Protein AF-A0A931X0U0-F1 (afdb_monomer_lite)

pLDDT: mean 92.87, std 7.11, range [59.5, 98.69]

Structure (mmCIF, N/CA/C/O backbone):
data_AF-A0A931X0U0-F1
#
_entry.id   AF-A0A931X0U0-F1
#
loop_
_atom_site.group_PDB
_atom_site.id
_atom_site.type_symbol
_atom_site.label_atom_id
_atom_site.label_alt_id
_atom_site.label_comp_id
_atom_site.label_asym_id
_atom_site.label_entity_id
_atom_site.label_seq_id
_atom_site.pdbx_PDB_ins_code
_atom_site.Cartn_x
_atom_site.Cartn_y
_atom_site.Cartn_z
_atom_site.occupancy
_atom_site.B_iso_or_equiv
_atom_site.auth_seq_id
_atom_site.auth_comp_id
_atom_site.auth_asym_id
_atom_site.auth_atom_id
_atom_site.pdbx_PDB_model_num
ATOM 1 N N . ALA A 1 1 ? 27.321 -6.459 -6.795 1.00 75.56 1 ALA A N 1
ATOM 2 C CA . ALA A 1 1 ? 26.186 -7.065 -7.524 1.00 75.56 1 ALA A CA 1
ATOM 3 C C . ALA A 1 1 ? 25.854 -6.198 -8.733 1.00 75.56 1 ALA A C 1
ATOM 5 O O . ALA A 1 1 ? 25.893 -4.979 -8.597 1.00 75.56 1 ALA A O 1
ATOM 6 N N . LYS A 1 2 ? 25.580 -6.798 -9.901 1.00 86.19 2 LYS A N 1
ATOM 7 C CA . LYS A 1 2 ? 25.115 -6.065 -11.092 1.00 86.19 2 LYS A CA 1
ATOM 8 C C . LYS A 1 2 ? 23.761 -5.416 -10.780 1.00 86.19 2 LYS A C 1
ATOM 10 O O . LYS A 1 2 ? 22.893 -6.095 -10.229 1.00 86.19 2 LYS A O 1
ATOM 15 N N . ALA A 1 3 ? 23.610 -4.132 -11.103 1.00 92.38 3 ALA A N 1
ATOM 16 C CA . ALA A 1 3 ? 22.345 -3.422 -10.943 1.00 92.38 3 ALA A CA 1
ATOM 17 C C . ALA A 1 3 ? 21.255 -4.094 -11.793 1.00 92.38 3 ALA A C 1
ATOM 19 O O . ALA A 1 3 ? 21.492 -4.432 -12.955 1.00 92.38 3 ALA A O 1
ATOM 20 N N . ARG A 1 4 ? 20.090 -4.317 -11.188 1.00 96.62 4 ARG A N 1
ATOM 21 C CA . ARG A 1 4 ? 18.871 -4.798 -11.844 1.00 96.62 4 ARG A CA 1
ATOM 22 C C . ARG A 1 4 ? 17.999 -3.601 -12.165 1.00 96.62 4 ARG A C 1
ATOM 24 O O . ARG A 1 4 ? 18.110 -2.562 -11.513 1.00 96.62 4 ARG A O 1
ATOM 31 N N . THR A 1 5 ? 17.154 -3.745 -13.172 1.00 98.06 5 THR A N 1
ATOM 32 C CA . THR A 1 5 ? 16.291 -2.661 -13.642 1.00 98.06 5 THR A CA 1
ATOM 33 C C . THR A 1 5 ? 14.845 -3.111 -13.637 1.00 98.06 5 THR A C 1
ATOM 35 O O . THR A 1 5 ? 14.549 -4.303 -13.717 1.00 98.06 5 THR A O 1
ATOM 38 N N . GLY A 1 6 ? 13.947 -2.150 -13.518 1.00 98.38 6 GLY A N 1
ATOM 39 C CA . GLY A 1 6 ? 12.526 -2.378 -13.669 1.00 98.38 6 GLY A CA 1
ATOM 40 C C . GLY A 1 6 ? 11.834 -1.128 -14.179 1.00 98.38 6 GLY A C 1
ATOM 41 O O . GLY A 1 6 ? 12.440 -0.053 -14.285 1.00 98.38 6 GLY A O 1
ATOM 42 N N . ARG A 1 7 ? 10.559 -1.285 -14.521 1.00 98.62 7 ARG A N 1
ATOM 43 C CA . ARG A 1 7 ? 9.727 -0.194 -15.016 1.00 98.62 7 ARG A CA 1
ATOM 44 C C . ARG A 1 7 ? 8.300 -0.330 -14.514 1.00 98.62 7 ARG A C 1
ATOM 46 O O . ARG A 1 7 ? 7.719 -1.404 -14.587 1.00 98.62 7 ARG A O 1
ATOM 53 N N . VAL A 1 8 ? 7.737 0.770 -14.031 1.00 98.62 8 VAL A N 1
ATOM 54 C CA . VAL A 1 8 ? 6.314 0.907 -13.718 1.00 98.62 8 VAL A CA 1
ATOM 55 C C . VAL A 1 8 ? 5.603 1.498 -14.930 1.00 98.62 8 VAL A C 1
ATOM 57 O O . VAL A 1 8 ? 5.933 2.597 -15.376 1.00 98.62 8 VAL A O 1
ATOM 60 N N . PHE A 1 9 ? 4.606 0.788 -15.447 1.00 98.19 9 PHE A N 1
ATOM 61 C CA . PHE A 1 9 ? 3.802 1.219 -16.584 1.00 98.19 9 PHE A CA 1
ATOM 62 C C . PHE A 1 9 ? 2.507 1.871 -16.094 1.00 98.19 9 PHE A C 1
ATOM 64 O O . PHE A 1 9 ? 1.494 1.208 -15.880 1.00 98.19 9 PHE A O 1
ATOM 71 N N . HIS A 1 10 ? 2.549 3.191 -15.898 1.00 97.38 10 HIS A N 1
ATOM 72 C CA . HIS A 1 10 ? 1.368 4.016 -15.638 1.00 97.38 10 HIS A CA 1
ATOM 73 C C . HIS A 1 10 ? 1.605 5.443 -16.168 1.00 97.38 10 HIS A C 1
ATOM 75 O O . HIS A 1 10 ? 2.678 6.001 -15.935 1.00 97.38 10 HIS A O 1
ATOM 81 N N . PRO A 1 11 ? 0.637 6.084 -16.850 1.00 95.69 11 PRO A N 1
ATOM 82 C CA . PRO A 1 11 ? 0.847 7.405 -17.458 1.00 95.69 11 PRO A CA 1
ATOM 83 C C . PRO A 1 11 ? 1.120 8.518 -16.435 1.00 95.69 11 PRO A C 1
ATOM 85 O O . PRO A 1 11 ? 1.695 9.545 -16.776 1.00 95.69 11 PRO A O 1
ATOM 88 N N . ALA A 1 12 ? 0.722 8.311 -15.177 1.00 95.94 12 ALA A N 1
ATOM 89 C CA . ALA A 1 12 ? 0.805 9.315 -14.118 1.00 95.94 12 ALA A CA 1
ATOM 90 C C . ALA A 1 12 ? 1.874 9.048 -13.039 1.00 95.94 12 ALA A C 1
ATOM 92 O O . ALA A 1 12 ? 1.764 9.635 -11.975 1.00 95.94 12 ALA A O 1
ATOM 93 N N . VAL A 1 13 ? 2.875 8.173 -13.233 1.00 95.12 13 VAL A N 1
ATOM 94 C CA . VAL A 1 13 ? 3.845 7.818 -12.162 1.00 95.12 13 VAL A CA 1
ATOM 95 C C . VAL A 1 13 ? 4.404 9.054 -11.436 1.00 95.12 13 VAL A C 1
ATOM 97 O O . VAL A 1 13 ? 4.252 9.175 -10.222 1.00 95.12 13 VAL A O 1
ATOM 100 N N . GLY A 1 14 ? 5.013 10.002 -12.157 1.00 95.38 14 GLY A N 1
ATOM 101 C CA . GLY A 1 14 ? 5.487 11.263 -11.564 1.00 95.38 14 GLY A CA 1
ATOM 102 C C . GLY A 1 14 ? 6.624 11.112 -10.537 1.00 95.38 14 GLY A C 1
ATOM 103 O O . GLY A 1 14 ? 6.915 12.046 -9.797 1.00 95.38 14 GLY A O 1
ATOM 104 N N . GLY A 1 15 ? 7.275 9.947 -10.495 1.00 97.12 15 GLY A N 1
ATOM 105 C CA . GLY A 1 15 ? 8.334 9.590 -9.551 1.00 97.12 15 GLY A CA 1
ATOM 106 C C . GLY A 1 15 ? 7.796 9.045 -8.227 1.00 97.12 15 GLY A C 1
ATOM 107 O O . GLY A 1 15 ? 6.607 9.142 -7.933 1.00 97.12 15 GLY A O 1
ATOM 108 N N . GLY A 1 16 ? 8.662 8.433 -7.419 1.00 97.94 16 GLY A N 1
ATOM 109 C CA . GLY A 1 16 ? 8.234 7.777 -6.182 1.00 97.94 16 GLY A CA 1
ATOM 110 C C . GLY A 1 16 ? 9.218 6.739 -5.660 1.00 97.94 16 GLY A C 1
ATOM 111 O O . GLY A 1 16 ? 10.425 6.918 -5.776 1.00 97.94 16 GLY A O 1
ATOM 112 N N . ASN A 1 17 ? 8.712 5.639 -5.107 1.00 98.56 17 ASN A N 1
ATOM 113 C CA . ASN A 1 17 ? 9.521 4.504 -4.673 1.00 98.56 17 ASN A CA 1
ATOM 114 C C . ASN A 1 17 ? 8.855 3.167 -5.016 1.00 98.56 17 ASN A C 1
ATOM 116 O O . ASN A 1 17 ? 7.631 3.031 -4.941 1.00 98.56 17 ASN A O 1
ATOM 120 N N . VAL A 1 18 ? 9.692 2.179 -5.327 1.00 98.69 18 VAL A N 1
ATOM 121 C CA . VAL A 1 18 ? 9.339 0.756 -5.330 1.00 98.69 18 VAL A CA 1
ATOM 122 C C . VAL A 1 18 ? 10.043 0.121 -4.139 1.00 98.69 18 VAL A C 1
ATOM 124 O O . VAL A 1 18 ? 11.264 0.226 -4.021 1.00 98.69 18 VAL A O 1
ATOM 127 N N . THR A 1 19 ? 9.289 -0.503 -3.241 1.00 98.56 19 THR A N 1
ATOM 128 C CA . THR A 1 19 ? 9.834 -1.047 -1.989 1.00 98.56 19 THR A CA 1
ATOM 129 C C . THR A 1 19 ? 9.431 -2.502 -1.831 1.00 98.56 19 THR A C 1
ATOM 131 O O . THR A 1 19 ? 8.262 -2.835 -2.016 1.00 98.56 19 THR A O 1
ATOM 134 N N . TRP A 1 20 ? 10.395 -3.343 -1.461 1.00 98.38 20 TRP A N 1
ATOM 135 C CA . TRP A 1 20 ? 10.206 -4.768 -1.208 1.00 98.38 20 TRP A CA 1
ATOM 136 C C . TRP A 1 20 ? 10.186 -5.055 0.285 1.00 98.38 20 TRP A C 1
ATOM 138 O O . TRP A 1 20 ? 10.967 -4.490 1.062 1.00 98.38 20 TRP A O 1
ATOM 148 N N . TYR A 1 21 ? 9.320 -5.983 0.663 1.00 97.38 21 TYR A N 1
ATOM 149 C CA . TYR A 1 21 ? 9.128 -6.462 2.018 1.00 97.38 21 TYR A CA 1
ATOM 150 C C . TYR A 1 21 ? 9.095 -7.988 2.013 1.00 97.38 21 TYR A C 1
ATOM 152 O O . TYR A 1 21 ? 8.487 -8.603 1.132 1.00 97.38 21 TYR A O 1
ATOM 160 N N . SER A 1 22 ? 9.710 -8.611 3.014 1.00 95.00 22 SER A N 1
ATOM 161 C CA . SER A 1 22 ? 9.512 -10.040 3.251 1.00 95.00 22 SER A CA 1
ATOM 162 C C . SER A 1 22 ? 8.086 -10.322 3.730 1.00 95.00 22 SER A C 1
ATOM 164 O O . SER A 1 22 ? 7.335 -9.414 4.085 1.00 95.00 22 SER A O 1
ATOM 166 N N . ALA A 1 23 ? 7.699 -11.599 3.741 1.00 89.31 23 ALA A N 1
ATOM 167 C CA . ALA A 1 23 ? 6.362 -12.027 4.160 1.00 89.31 23 ALA A CA 1
ATOM 168 C C . ALA A 1 23 ? 6.000 -11.621 5.605 1.00 89.31 23 ALA A C 1
ATOM 170 O O . ALA A 1 23 ? 4.824 -11.486 5.924 1.00 89.31 23 ALA A O 1
ATOM 171 N N . ASP A 1 24 ? 7.002 -11.400 6.457 1.00 89.12 24 ASP A N 1
ATOM 172 C CA . ASP A 1 24 ? 6.872 -10.917 7.837 1.00 89.12 24 ASP A CA 1
ATOM 173 C C . ASP A 1 24 ? 6.871 -9.379 7.956 1.00 89.12 24 ASP A C 1
ATOM 175 O O . ASP A 1 24 ? 6.917 -8.851 9.063 1.00 89.12 24 ASP A O 1
ATOM 179 N N . GLY A 1 25 ? 6.856 -8.644 6.839 1.00 90.69 25 GLY A N 1
ATOM 180 C CA . GLY A 1 25 ? 6.769 -7.182 6.819 1.00 90.69 25 GLY A CA 1
ATOM 181 C C . GLY A 1 25 ? 8.081 -6.439 7.037 1.00 90.69 25 GLY A C 1
ATOM 182 O O . GLY A 1 25 ? 8.081 -5.206 7.106 1.00 90.69 25 GLY A O 1
ATOM 183 N N . ARG A 1 26 ? 9.220 -7.134 7.130 1.00 93.62 26 ARG A N 1
ATOM 184 C CA . ARG A 1 26 ? 10.527 -6.468 7.178 1.00 93.62 26 ARG A CA 1
ATOM 185 C C . ARG A 1 26 ? 10.863 -5.877 5.808 1.00 93.62 26 ARG A C 1
ATOM 187 O O . ARG A 1 26 ? 10.851 -6.572 4.796 1.00 93.62 26 ARG A O 1
ATOM 194 N N . ARG A 1 27 ? 11.229 -4.594 5.775 1.00 95.62 27 ARG A N 1
ATOM 195 C CA . ARG A 1 27 ? 11.698 -3.935 4.545 1.00 95.62 27 ARG A CA 1
ATOM 196 C C . ARG A 1 27 ? 13.043 -4.521 4.099 1.00 95.62 27 ARG A C 1
ATOM 198 O O . ARG A 1 27 ? 14.001 -4.497 4.871 1.00 95.62 27 ARG A O 1
ATOM 205 N N . LEU A 1 28 ? 13.121 -4.973 2.850 1.00 96.62 28 LEU A N 1
ATOM 206 C CA . LEU A 1 28 ? 14.312 -5.588 2.252 1.00 96.62 28 LEU A CA 1
ATOM 207 C C . LEU A 1 28 ? 15.131 -4.584 1.431 1.00 96.62 28 LEU A C 1
ATOM 209 O O . LEU A 1 28 ? 16.343 -4.457 1.613 1.00 96.62 28 LEU A O 1
ATOM 213 N N . GLU A 1 29 ? 14.464 -3.830 0.556 1.00 97.50 29 GLU A N 1
ATOM 214 C CA . GLU A 1 29 ? 15.080 -2.829 -0.317 1.00 97.50 29 GLU A CA 1
ATOM 215 C C . GLU A 1 29 ? 14.057 -1.751 -0.701 1.00 97.50 29 GLU A C 1
ATOM 217 O O . GLU A 1 29 ? 12.858 -2.013 -0.745 1.00 97.50 29 GLU A O 1
ATOM 222 N N . SER A 1 30 ? 14.530 -0.536 -0.979 1.00 98.06 30 SER A N 1
ATOM 223 C CA . SER A 1 30 ? 13.739 0.555 -1.555 1.00 98.06 30 SER A CA 1
ATOM 224 C C . SER A 1 30 ? 14.517 1.135 -2.728 1.00 98.06 30 SER A C 1
ATOM 226 O O . SER A 1 30 ? 15.681 1.504 -2.568 1.00 98.06 30 SER A O 1
ATOM 228 N N . ALA A 1 31 ? 13.877 1.228 -3.886 1.00 98.38 31 ALA A N 1
ATOM 229 C CA . ALA A 1 31 ? 14.427 1.813 -5.098 1.00 98.38 31 ALA A CA 1
ATOM 230 C C . ALA A 1 31 ? 13.694 3.111 -5.436 1.00 98.38 31 ALA A C 1
ATOM 232 O O . ALA A 1 31 ? 12.463 3.167 -5.413 1.00 98.38 31 ALA A O 1
ATOM 233 N N . GLN A 1 32 ? 14.460 4.144 -5.788 1.00 98.44 32 GLN A N 1
ATOM 234 C CA . GLN A 1 32 ? 13.902 5.393 -6.291 1.00 98.44 32 GLN A CA 1
ATOM 235 C C . GLN A 1 32 ? 13.233 5.135 -7.646 1.00 98.44 32 GLN A C 1
ATOM 237 O O . GLN A 1 32 ? 13.864 4.614 -8.567 1.00 98.44 32 GLN A O 1
ATOM 242 N N . LEU A 1 33 ? 11.968 5.531 -7.762 1.00 98.62 33 LEU A N 1
ATOM 243 C CA . LEU A 1 33 ? 11.206 5.502 -9.004 1.00 98.62 33 LEU A CA 1
ATOM 244 C C . LEU A 1 33 ? 11.340 6.860 -9.690 1.00 98.62 33 LEU A C 1
ATOM 246 O O . LEU A 1 33 ? 11.036 7.898 -9.089 1.00 98.62 33 LEU A O 1
ATOM 250 N N . ALA A 1 34 ? 11.821 6.856 -10.928 1.00 98.50 34 ALA A N 1
ATOM 251 C CA . ALA A 1 34 ? 11.918 8.045 -11.761 1.00 98.50 34 ALA A CA 1
ATOM 252 C C . ALA A 1 34 ? 10.546 8.442 -12.333 1.00 98.50 34 ALA A C 1
ATOM 254 O O . ALA A 1 34 ? 9.592 7.661 -12.332 1.00 98.50 34 ALA A O 1
ATOM 255 N N . ALA A 1 35 ? 10.443 9.675 -12.834 1.00 97.69 35 ALA A N 1
ATOM 256 C CA . ALA A 1 35 ? 9.200 10.202 -13.400 1.00 97.69 35 ALA A CA 1
ATOM 257 C C . ALA A 1 35 ? 8.719 9.434 -14.641 1.00 97.69 35 ALA A C 1
ATOM 259 O O . ALA A 1 35 ? 7.515 9.335 -14.860 1.00 97.69 35 ALA A O 1
ATOM 260 N N . ASP A 1 36 ? 9.644 8.851 -15.408 1.00 97.44 36 ASP A N 1
ATOM 261 C CA . ASP A 1 36 ? 9.342 8.023 -16.579 1.00 97.44 36 ASP A CA 1
ATOM 262 C C . ASP A 1 36 ? 8.941 6.578 -16.215 1.00 97.44 36 ASP A C 1
ATOM 264 O O . ASP A 1 36 ? 8.701 5.762 -17.103 1.00 97.44 36 ASP A O 1
ATOM 268 N N . GLY A 1 37 ? 8.900 6.248 -14.921 1.00 98.31 37 GLY A N 1
ATOM 269 C CA . GLY A 1 37 ? 8.584 4.917 -14.416 1.00 98.31 37 GLY A CA 1
ATOM 270 C C . GLY A 1 37 ? 9.780 3.973 -14.307 1.00 98.31 37 GLY A C 1
ATOM 271 O O . GLY A 1 37 ? 9.601 2.859 -13.822 1.00 98.31 37 GLY A O 1
ATOM 272 N N . SER A 1 38 ? 10.990 4.363 -14.716 1.00 98.69 38 SER A N 1
ATOM 273 C CA . SER A 1 38 ? 12.179 3.516 -14.559 1.00 98.69 38 SER A CA 1
ATOM 274 C C . SER A 1 38 ? 12.699 3.495 -13.116 1.00 98.69 38 SER A C 1
ATOM 276 O O . SER A 1 38 ? 12.564 4.464 -12.365 1.00 98.69 38 SER A O 1
ATOM 278 N N . PHE A 1 39 ? 13.303 2.377 -12.711 1.00 98.69 39 PHE A N 1
ATOM 279 C CA . PHE A 1 39 ? 14.001 2.249 -11.430 1.00 98.69 39 PHE A CA 1
ATOM 280 C C . PHE A 1 39 ? 15.127 1.211 -11.503 1.00 98.69 39 PHE A C 1
ATOM 282 O O . PHE A 1 39 ? 15.203 0.395 -12.425 1.00 98.69 39 PHE A O 1
ATOM 289 N N . SER A 1 40 ? 16.033 1.244 -10.524 1.00 98.25 40 SER A N 1
ATOM 290 C CA . SER A 1 40 ? 17.124 0.273 -10.383 1.00 98.25 40 SER A CA 1
ATOM 291 C C . SER A 1 40 ? 17.252 -0.215 -8.946 1.00 98.25 40 SER A C 1
ATOM 293 O O . SER A 1 40 ? 17.086 0.560 -8.006 1.00 98.25 40 SER A O 1
ATOM 295 N N . TYR A 1 41 ? 17.576 -1.493 -8.781 1.00 98.00 41 TYR A N 1
ATOM 296 C CA . TYR A 1 41 ? 17.678 -2.168 -7.486 1.00 98.00 41 TYR A CA 1
ATOM 297 C C . TYR A 1 41 ? 18.831 -3.181 -7.493 1.00 98.00 41 TYR A C 1
ATOM 299 O O . TYR A 1 41 ? 19.366 -3.535 -8.550 1.00 98.00 41 TYR A O 1
ATOM 307 N N . LYS A 1 42 ? 19.305 -3.587 -6.315 1.00 96.44 42 LYS A N 1
ATOM 308 C CA . LYS A 1 42 ? 20.540 -4.371 -6.159 1.00 96.44 42 LYS A CA 1
ATOM 309 C C . LYS A 1 42 ? 20.269 -5.808 -5.752 1.00 96.44 42 LYS A C 1
ATOM 311 O O . LYS A 1 42 ? 21.024 -6.689 -6.170 1.00 96.44 42 LYS A O 1
ATOM 316 N N . GLN A 1 43 ? 19.265 -6.040 -4.912 1.00 95.88 43 GLN A N 1
ATOM 317 C CA . GLN A 1 43 ? 18.999 -7.365 -4.368 1.00 95.88 43 GLN A CA 1
ATOM 318 C C . GLN A 1 43 ? 18.214 -8.210 -5.372 1.00 95.88 43 GLN A C 1
ATOM 320 O O . GLN A 1 43 ? 17.441 -7.705 -6.187 1.00 95.88 43 GLN A O 1
ATOM 325 N N . ARG A 1 44 ? 18.446 -9.523 -5.338 1.00 95.69 44 ARG A N 1
ATOM 326 C CA . ARG A 1 44 ? 17.530 -10.469 -5.969 1.00 95.69 44 ARG A CA 1
ATOM 327 C C . ARG A 1 44 ? 16.386 -10.697 -4.988 1.00 95.69 44 ARG A C 1
ATOM 329 O O . ARG A 1 44 ? 16.643 -11.124 -3.869 1.00 95.69 44 ARG A O 1
ATOM 336 N N . HIS A 1 45 ? 15.174 -10.422 -5.444 1.00 97.44 45 HIS A N 1
ATOM 337 C CA . HIS A 1 45 ? 13.946 -10.551 -4.665 1.00 97.44 45 HIS A CA 1
ATOM 338 C C . HIS A 1 45 ? 13.290 -11.905 -4.940 1.00 97.44 45 HIS A C 1
ATOM 340 O O . HIS A 1 45 ? 13.299 -12.389 -6.078 1.00 97.44 45 HIS A O 1
ATOM 346 N N . ALA A 1 46 ? 12.798 -12.557 -3.891 1.00 97.25 46 ALA A N 1
ATOM 347 C CA . ALA A 1 46 ? 12.157 -13.863 -3.978 1.00 97.25 46 ALA A CA 1
ATOM 348 C C . ALA A 1 46 ? 10.699 -13.737 -4.441 1.00 97.25 46 ALA A C 1
ATOM 350 O O . ALA A 1 46 ? 10.000 -12.776 -4.122 1.00 97.25 46 ALA A O 1
ATOM 351 N N . ALA A 1 47 ? 10.213 -14.744 -5.173 1.00 97.38 47 ALA A N 1
ATOM 352 C CA . ALA A 1 47 ? 8.806 -14.789 -5.554 1.00 97.38 47 ALA A CA 1
ATOM 353 C C . ALA A 1 47 ? 7.913 -14.811 -4.300 1.00 97.38 47 ALA A C 1
ATOM 355 O O . ALA A 1 47 ? 8.180 -15.550 -3.352 1.00 97.38 47 ALA A O 1
ATOM 356 N N . GLY A 1 48 ? 6.850 -14.009 -4.304 1.00 96.94 48 GLY A N 1
ATOM 357 C CA . GLY A 1 48 ? 5.913 -13.894 -3.185 1.00 96.94 48 GLY A CA 1
ATOM 358 C C . GLY A 1 48 ? 6.224 -12.779 -2.183 1.00 96.94 48 GLY A C 1
ATOM 359 O O . GLY A 1 48 ? 5.329 -12.440 -1.406 1.00 96.94 48 GLY A O 1
ATOM 360 N N . GLU A 1 49 ? 7.417 -12.173 -2.218 1.00 97.94 49 GLU A N 1
ATOM 361 C CA . GLU A 1 49 ? 7.712 -10.951 -1.454 1.00 97.94 49 GLU A CA 1
ATOM 362 C C . GLU A 1 49 ? 6.713 -9.843 -1.793 1.00 97.94 49 GLU A C 1
ATOM 364 O O . GLU A 1 49 ? 6.215 -9.756 -2.917 1.00 97.94 49 GLU A O 1
ATOM 369 N N . VAL A 1 50 ? 6.386 -9.002 -0.816 1.00 98.12 50 VAL A N 1
ATOM 370 C CA . VAL A 1 50 ? 5.431 -7.912 -1.018 1.00 98.12 50 VAL A CA 1
ATOM 371 C C . VAL A 1 50 ? 6.159 -6.731 -1.637 1.00 98.12 50 VAL A C 1
ATOM 373 O O . VAL A 1 50 ? 7.192 -6.289 -1.138 1.00 98.12 50 VAL A O 1
ATOM 376 N N . VAL A 1 51 ? 5.590 -6.189 -2.706 1.00 98.56 51 VAL A N 1
ATOM 377 C CA . VAL A 1 51 ? 6.079 -4.996 -3.388 1.00 98.56 51 VAL A CA 1
ATOM 378 C C . VAL A 1 51 ? 5.040 -3.897 -3.235 1.00 98.56 51 VAL A C 1
ATOM 380 O O . VAL A 1 51 ? 3.860 -4.102 -3.521 1.00 98.56 51 VAL A O 1
ATOM 383 N N . SER A 1 52 ? 5.481 -2.718 -2.808 1.00 98.56 52 SER A N 1
ATOM 384 C CA . SER A 1 52 ? 4.678 -1.499 -2.852 1.00 98.56 52 SER A CA 1
ATOM 385 C C . SER A 1 52 ? 5.206 -0.560 -3.926 1.00 98.56 52 SER A C 1
ATOM 387 O O . SER A 1 52 ? 6.411 -0.294 -3.960 1.00 98.56 52 SER A O 1
ATOM 389 N N . VAL A 1 53 ? 4.310 0.016 -4.720 1.00 98.62 53 VAL A N 1
ATOM 390 C CA . VAL A 1 53 ? 4.608 1.152 -5.595 1.00 98.62 53 VAL A CA 1
ATOM 391 C C . VAL A 1 53 ? 3.887 2.375 -5.046 1.00 98.62 53 VAL A C 1
ATOM 393 O O . VAL A 1 53 ? 2.658 2.455 -5.067 1.00 98.62 53 VAL A O 1
ATOM 396 N N . VAL A 1 54 ? 4.667 3.331 -4.547 1.00 98.31 54 VAL A N 1
ATOM 397 C CA . VAL A 1 54 ? 4.173 4.631 -4.084 1.00 98.31 54 VAL A CA 1
ATOM 398 C C . VAL A 1 54 ? 4.697 5.688 -5.030 1.00 98.31 54 VAL A C 1
ATOM 400 O O . VAL A 1 54 ? 5.906 5.776 -5.236 1.00 98.31 54 VAL A O 1
ATOM 403 N N . SER A 1 55 ? 3.812 6.503 -5.592 1.00 98.00 55 SER A N 1
ATOM 404 C CA . SER A 1 55 ? 4.206 7.505 -6.577 1.00 98.00 55 SER A CA 1
ATOM 405 C C . SER A 1 55 ? 3.452 8.820 -6.414 1.00 98.00 55 SER A C 1
ATOM 407 O O . SER A 1 55 ? 2.390 8.881 -5.783 1.00 98.00 55 SER A O 1
ATOM 409 N N . ALA A 1 56 ? 4.010 9.885 -6.984 1.00 96.56 56 ALA A N 1
ATOM 410 C CA . ALA A 1 56 ? 3.442 11.219 -6.887 1.00 96.56 56 ALA A CA 1
ATOM 411 C C . ALA A 1 56 ? 2.093 11.340 -7.612 1.00 96.56 56 ALA A C 1
ATOM 413 O O . ALA A 1 56 ? 1.242 12.084 -7.130 1.00 96.56 56 ALA A O 1
ATOM 414 N N . GLY A 1 57 ? 1.868 10.601 -8.707 1.00 97.06 57 GLY A N 1
ATOM 415 C CA . GLY A 1 57 ? 0.623 10.714 -9.480 1.00 97.06 57 GLY A CA 1
ATOM 416 C C . GLY A 1 57 ? -0.133 9.410 -9.769 1.00 97.06 57 GLY A C 1
ATOM 417 O O . GLY A 1 57 ? -1.326 9.475 -10.048 1.00 97.06 57 GLY A O 1
ATOM 418 N N . ALA A 1 58 ? 0.482 8.227 -9.669 1.00 98.00 58 ALA A N 1
ATOM 419 C CA . ALA A 1 58 ? -0.217 6.947 -9.841 1.00 98.00 58 ALA A CA 1
ATOM 420 C C . ALA A 1 58 ? -0.773 6.429 -8.500 1.00 98.00 58 ALA A C 1
ATOM 422 O O . ALA A 1 58 ? -0.132 6.653 -7.464 1.00 98.00 58 ALA A O 1
ATOM 423 N N . PRO A 1 59 ? -1.937 5.749 -8.492 1.00 98.12 59 PRO A N 1
ATOM 424 C CA . PRO A 1 59 ? -2.557 5.224 -7.274 1.00 98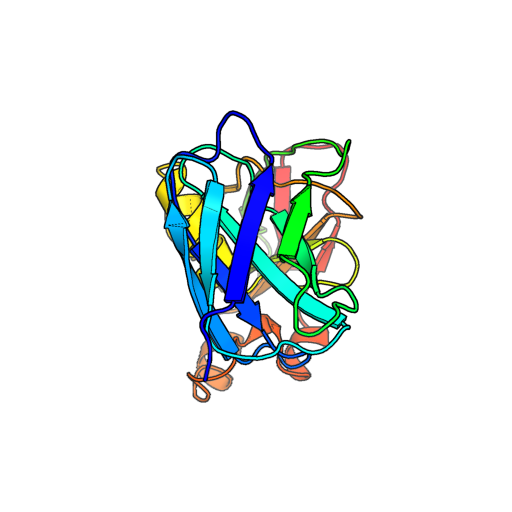.12 59 PRO A CA 1
ATOM 425 C C . PRO A 1 59 ? -1.648 4.223 -6.543 1.00 98.12 59 PRO A C 1
ATOM 427 O O . PRO A 1 59 ? -0.736 3.650 -7.144 1.00 98.12 59 PRO A O 1
ATOM 430 N N . LEU A 1 60 ? -1.883 4.008 -5.245 1.00 98.38 60 LEU A N 1
ATOM 431 C CA . LEU A 1 60 ? -1.135 3.026 -4.459 1.00 98.38 60 LEU A CA 1
ATOM 432 C C . LEU A 1 60 ? -1.370 1.635 -5.039 1.00 98.38 60 LEU A C 1
ATOM 434 O O . LEU A 1 60 ? -2.514 1.180 -5.107 1.00 98.38 60 LEU A O 1
ATOM 438 N N . LEU A 1 61 ? -0.282 0.954 -5.388 1.00 98.56 61 LEU A N 1
ATOM 439 C CA . LEU A 1 61 ? -0.307 -0.430 -5.834 1.00 98.56 61 LEU A CA 1
ATOM 440 C C . LEU A 1 61 ? 0.483 -1.301 -4.859 1.00 98.56 61 LEU A C 1
ATOM 442 O O . LEU A 1 61 ? 1.640 -1.017 -4.546 1.00 98.56 61 LEU A O 1
ATOM 446 N N . MET A 1 62 ? -0.153 -2.386 -4.427 1.00 98.38 62 MET A N 1
ATOM 447 C CA . MET A 1 62 ? 0.490 -3.490 -3.726 1.00 98.38 62 MET A CA 1
ATOM 448 C C . MET A 1 62 ? 0.402 -4.735 -4.598 1.00 98.38 62 MET A C 1
ATOM 450 O O . MET A 1 62 ? -0.652 -5.019 -5.169 1.00 98.38 62 MET A O 1
ATOM 454 N N . LEU A 1 63 ? 1.494 -5.482 -4.690 1.00 98.19 63 LEU A N 1
ATOM 455 C CA . LEU A 1 63 ? 1.555 -6.728 -5.444 1.00 98.19 63 LEU A CA 1
ATOM 456 C C . LEU A 1 63 ? 2.557 -7.695 -4.814 1.00 98.19 63 LEU A C 1
ATOM 458 O O . LEU A 1 63 ? 3.312 -7.330 -3.913 1.00 98.19 63 LEU A O 1
ATOM 462 N N . ARG A 1 64 ? 2.573 -8.933 -5.307 1.00 98.00 64 ARG A N 1
ATOM 463 C CA . ARG A 1 64 ? 3.623 -9.900 -4.986 1.00 98.00 64 ARG A CA 1
ATOM 464 C C . ARG A 1 64 ? 4.681 -9.902 -6.080 1.00 98.00 64 ARG A C 1
ATOM 466 O O . ARG A 1 64 ? 4.351 -9.860 -7.263 1.00 98.00 64 ARG A O 1
ATOM 473 N N . GLN A 1 65 ? 5.942 -9.979 -5.675 1.00 98.06 65 GLN A N 1
ATOM 474 C CA . GLN A 1 65 ? 7.083 -10.168 -6.557 1.00 98.06 65 GLN A CA 1
ATOM 475 C C . GLN A 1 65 ? 6.870 -11.452 -7.380 1.00 98.06 65 GLN A C 1
ATOM 477 O O . GLN A 1 65 ? 6.712 -12.527 -6.789 1.00 98.06 65 GLN A O 1
ATOM 482 N N . PRO A 1 66 ? 6.854 -11.380 -8.723 1.00 97.62 66 PRO A N 1
ATOM 483 C CA . PRO A 1 66 ? 6.802 -12.570 -9.558 1.00 97.62 66 PRO A CA 1
ATOM 484 C C . PRO A 1 66 ? 8.149 -13.297 -9.546 1.00 97.62 66 PRO A C 1
ATOM 486 O O . PRO A 1 66 ? 9.185 -12.748 -9.154 1.00 97.62 66 PRO A O 1
ATOM 489 N N . HIS A 1 67 ? 8.147 -14.538 -10.027 1.00 97.19 67 HIS A N 1
ATOM 490 C CA . HIS A 1 67 ? 9.389 -15.224 -10.353 1.00 97.19 67 HIS A CA 1
ATOM 491 C C . HIS A 1 67 ? 10.032 -14.553 -11.574 1.00 97.19 67 HIS A C 1
ATOM 493 O O . HIS A 1 67 ? 9.437 -14.553 -12.646 1.00 97.19 67 HIS A O 1
ATOM 499 N N . LEU A 1 68 ? 11.230 -13.991 -11.402 1.00 96.50 68 LEU A N 1
ATOM 500 C CA . LEU A 1 68 ? 12.007 -13.359 -12.471 1.00 96.50 68 LEU A CA 1
ATOM 501 C C . LEU A 1 68 ? 13.317 -14.111 -12.694 1.00 96.50 68 LEU A C 1
ATOM 503 O O . LEU A 1 68 ? 13.961 -14.559 -11.735 1.00 96.50 68 LEU A O 1
ATOM 507 N N . ARG A 1 69 ? 13.745 -14.194 -13.955 1.00 95.38 69 ARG A N 1
ATOM 508 C CA . ARG A 1 69 ? 15.109 -14.622 -14.297 1.00 95.38 69 ARG A CA 1
ATOM 509 C C . ARG A 1 69 ? 16.122 -13.542 -13.899 1.00 95.38 69 ARG A C 1
ATOM 511 O O . ARG A 1 69 ? 15.772 -12.384 -13.696 1.00 95.38 69 ARG A O 1
ATOM 518 N N . ASP A 1 70 ? 17.398 -13.908 -13.777 1.00 89.38 70 ASP A N 1
ATOM 519 C CA . ASP A 1 70 ? 18.437 -12.978 -13.298 1.00 89.38 70 ASP A CA 1
ATOM 520 C C . ASP A 1 70 ? 18.701 -11.785 -14.237 1.00 89.38 70 ASP A C 1
ATOM 522 O O . ASP A 1 70 ? 19.210 -10.753 -13.790 1.00 89.38 70 ASP A O 1
ATOM 526 N N . ASP A 1 71 ? 18.379 -11.927 -15.520 1.00 93.00 71 ASP A N 1
ATOM 527 C CA . ASP A 1 71 ? 18.526 -10.929 -16.581 1.00 93.00 71 ASP A CA 1
ATOM 528 C C . ASP A 1 71 ? 17.204 -10.246 -16.968 1.00 93.00 71 ASP A C 1
ATOM 530 O O . ASP A 1 71 ? 17.201 -9.332 -17.793 1.00 93.00 71 ASP A O 1
ATOM 534 N N . GLU A 1 72 ? 16.091 -10.664 -16.372 1.00 96.69 72 GLU A N 1
ATOM 535 C CA . GLU A 1 72 ? 14.762 -10.165 -16.696 1.00 96.69 72 GLU A CA 1
ATOM 536 C C . GLU A 1 72 ? 14.450 -8.872 -15.925 1.00 96.69 72 GLU A C 1
ATOM 538 O O . GLU A 1 72 ? 14.617 -8.828 -14.700 1.00 96.69 72 GLU A O 1
ATOM 543 N N . PRO A 1 73 ? 14.004 -7.799 -16.606 1.00 97.50 73 PRO A N 1
ATOM 544 C CA . PRO A 1 73 ? 13.605 -6.578 -15.926 1.00 97.50 73 PRO A CA 1
ATOM 545 C C . PRO A 1 73 ? 12.302 -6.790 -15.151 1.00 97.50 73 PRO A C 1
ATOM 547 O O . PRO A 1 73 ? 11.387 -7.469 -15.616 1.00 97.50 73 PRO A O 1
ATOM 550 N N . PHE A 1 74 ? 12.176 -6.147 -13.990 1.00 98.44 74 PHE A N 1
ATOM 551 C CA . PHE A 1 74 ? 10.917 -6.165 -13.252 1.00 98.44 74 PHE A CA 1
ATOM 552 C C . PHE A 1 74 ? 9.936 -5.136 -13.819 1.00 98.44 74 PHE A C 1
ATOM 554 O O . PHE A 1 74 ? 9.949 -3.959 -13.451 1.00 98.44 74 PHE A O 1
ATOM 561 N N . ASN A 1 75 ? 9.088 -5.591 -14.733 1.00 98.38 75 ASN A N 1
ATOM 562 C CA . ASN A 1 75 ? 8.019 -4.794 -15.318 1.00 98.38 75 ASN A CA 1
ATOM 563 C C . ASN A 1 75 ? 6.765 -4.870 -14.436 1.00 98.38 75 ASN A C 1
ATOM 565 O O . ASN A 1 75 ? 6.245 -5.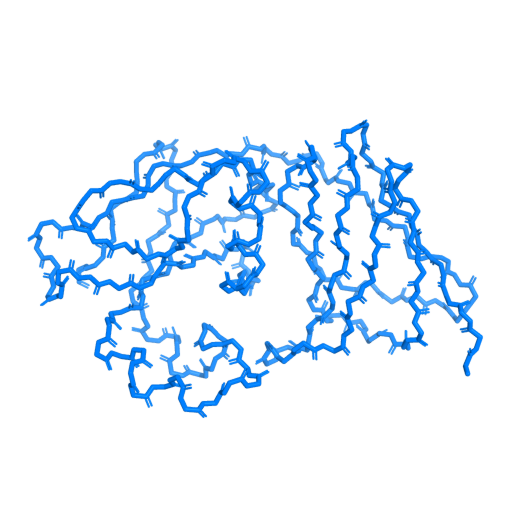954 -14.184 1.00 98.38 75 ASN A O 1
ATOM 569 N N . ILE A 1 76 ? 6.294 -3.719 -13.958 1.00 98.56 76 ILE A N 1
ATOM 570 C CA . ILE A 1 76 ? 5.124 -3.591 -13.088 1.00 98.56 76 ILE A CA 1
ATOM 571 C C . ILE A 1 76 ? 4.013 -2.902 -13.870 1.00 98.56 76 ILE A C 1
ATOM 573 O O . ILE A 1 76 ? 4.094 -1.708 -14.170 1.00 98.56 76 ILE A O 1
ATOM 577 N N . GLU A 1 77 ? 2.962 -3.652 -14.172 1.00 97.94 77 GLU A N 1
ATOM 578 C CA . GLU A 1 77 ? 1.748 -3.136 -14.796 1.00 97.94 77 GLU A CA 1
ATOM 579 C C . GLU A 1 77 ? 0.684 -2.853 -13.735 1.00 97.94 77 GLU A C 1
ATOM 581 O O . GLU A 1 77 ? 0.527 -3.603 -12.768 1.00 97.94 77 GLU A O 1
ATOM 586 N N . TYR A 1 78 ? -0.062 -1.764 -13.917 1.00 96.44 78 TYR A N 1
ATOM 587 C CA . TYR A 1 78 ? -1.247 -1.517 -13.105 1.00 96.44 78 TYR A CA 1
ATOM 588 C C . TYR A 1 78 ? -2.391 -2.402 -13.613 1.00 96.44 78 TYR A C 1
ATOM 590 O O . TYR A 1 78 ? -2.717 -2.341 -14.801 1.00 96.44 78 TYR A O 1
ATOM 598 N N . PRO A 1 79 ? -3.021 -3.216 -12.747 1.00 95.69 79 PRO A N 1
ATOM 599 C CA . PRO A 1 79 ? -4.132 -4.053 -13.172 1.00 95.69 79 PRO A CA 1
ATOM 600 C C . PRO A 1 79 ? -5.320 -3.182 -13.592 1.00 95.69 79 PRO A C 1
ATOM 602 O O . PRO A 1 79 ? -5.502 -2.074 -13.084 1.00 95.69 79 PRO A O 1
ATOM 605 N N . SER A 1 80 ? -6.185 -3.717 -14.457 1.00 95.31 80 SER A N 1
ATOM 606 C CA . SER A 1 80 ? -7.498 -3.124 -14.762 1.00 95.31 80 SER A CA 1
ATOM 607 C C . SER A 1 80 ? -8.469 -3.314 -13.587 1.00 95.31 80 SER A C 1
ATOM 609 O O . SER A 1 80 ? -9.493 -3.981 -13.706 1.00 95.31 80 SER A O 1
ATOM 611 N N . ALA A 1 81 ? -8.107 -2.773 -12.424 1.00 95.31 81 ALA A N 1
ATOM 612 C CA . ALA A 1 81 ? -8.871 -2.822 -11.187 1.00 95.31 81 ALA A CA 1
ATOM 613 C C . ALA A 1 81 ? -9.393 -1.421 -10.821 1.00 95.31 81 ALA A C 1
ATOM 615 O O . ALA A 1 81 ? -8.757 -0.420 -11.168 1.00 95.31 81 ALA A O 1
ATOM 616 N N . PRO A 1 82 ? -10.522 -1.315 -10.097 1.00 96.50 82 PRO A N 1
ATOM 617 C CA . PRO A 1 82 ? -11.039 -0.024 -9.662 1.00 96.50 82 PRO A CA 1
ATOM 618 C C . PRO A 1 82 ? -10.040 0.726 -8.777 1.00 96.50 82 PRO A C 1
ATOM 620 O O . PRO A 1 82 ? -9.455 0.158 -7.853 1.00 96.50 82 PRO A O 1
ATOM 623 N N . VAL A 1 83 ? -9.902 2.030 -9.013 1.00 97.12 83 VAL A N 1
ATOM 624 C CA . VAL A 1 83 ? -9.212 2.940 -8.095 1.00 97.12 83 VAL A CA 1
ATOM 625 C C . VAL A 1 83 ? -10.247 3.515 -7.138 1.00 97.12 83 VAL A C 1
ATOM 627 O O . VAL A 1 83 ? -11.245 4.090 -7.571 1.00 97.12 83 VAL A O 1
ATOM 630 N N . ARG A 1 84 ? -10.034 3.341 -5.834 1.00 96.38 84 ARG A N 1
ATOM 631 C CA . ARG A 1 84 ? -10.983 3.751 -4.794 1.00 96.38 84 ARG A CA 1
ATOM 632 C C . ARG A 1 84 ? -10.372 4.775 -3.849 1.00 96.38 84 ARG A C 1
ATOM 634 O O . ARG A 1 84 ? -9.174 4.760 -3.582 1.00 96.38 84 ARG A O 1
ATOM 641 N N . SER A 1 85 ? -11.235 5.635 -3.327 1.00 96.06 85 SER A N 1
ATOM 642 C CA . SER A 1 85 ? -10.937 6.545 -2.225 1.00 96.06 85 SER A CA 1
ATOM 643 C C . SER A 1 85 ? -11.917 6.275 -1.087 1.00 96.06 85 SER A C 1
ATOM 645 O O . SER A 1 85 ? -13.027 5.813 -1.335 1.00 96.06 85 SER A O 1
ATOM 647 N N . PHE A 1 86 ? -11.510 6.554 0.143 1.00 94.81 86 PHE A N 1
ATOM 648 C CA . PHE A 1 86 ? -12.264 6.284 1.361 1.00 94.81 86 PHE A CA 1
ATOM 649 C C . PHE A 1 86 ? -12.089 7.444 2.340 1.00 94.81 86 PHE A C 1
ATOM 651 O O . PHE A 1 86 ? -11.014 8.031 2.418 1.00 94.81 86 PHE A O 1
ATOM 658 N N . ASN A 1 87 ? -13.117 7.733 3.119 1.00 93.88 87 ASN A N 1
ATOM 659 C CA . ASN A 1 87 ? -13.053 8.516 4.339 1.00 93.88 87 ASN A CA 1
ATOM 660 C C . ASN A 1 87 ? -13.138 7.525 5.494 1.00 93.88 87 ASN A C 1
ATOM 662 O O . ASN A 1 87 ? -14.102 6.770 5.602 1.00 93.88 87 ASN A O 1
ATOM 666 N N . VAL A 1 88 ? -12.107 7.484 6.326 1.00 93.12 88 VAL A N 1
ATOM 667 C CA . VAL A 1 88 ? -12.032 6.564 7.459 1.00 93.12 88 VAL A CA 1
ATOM 668 C C . VAL A 1 88 ? -12.211 7.360 8.736 1.00 93.12 88 VAL A C 1
ATOM 670 O O . VAL A 1 88 ? -11.518 8.357 8.925 1.00 93.12 88 VAL A O 1
ATOM 673 N N . SER A 1 89 ? -13.103 6.921 9.613 1.00 93.25 89 SER A N 1
ATOM 674 C CA . SER A 1 89 ? -13.401 7.572 10.885 1.00 93.25 89 SER A CA 1
ATOM 675 C C . SER A 1 89 ? -13.301 6.592 12.052 1.00 93.25 89 SER A C 1
ATOM 677 O O . SER A 1 89 ? -13.351 5.370 11.881 1.00 93.25 89 SER A O 1
ATOM 679 N N . LEU A 1 90 ? -13.131 7.135 13.257 1.00 91.00 90 LEU A N 1
ATOM 680 C CA . LEU A 1 90 ? -13.165 6.349 14.486 1.00 91.00 90 LEU A CA 1
ATOM 681 C C . LEU A 1 90 ? -14.615 6.206 14.914 1.00 91.00 90 LEU A C 1
ATOM 683 O O . LEU A 1 90 ? -15.343 7.200 14.947 1.00 91.00 90 LEU A O 1
ATOM 687 N N . SER A 1 91 ? -15.014 4.999 15.297 1.00 90.12 91 SER A N 1
ATOM 688 C CA . SER A 1 91 ? -16.296 4.779 15.950 1.00 90.12 91 SER A CA 1
ATOM 689 C C . SER A 1 91 ? -16.390 5.658 17.200 1.00 90.12 91 SER A C 1
ATOM 691 O O . SER A 1 91 ? -15.453 5.664 18.004 1.00 90.12 91 SER A O 1
ATOM 693 N N . PRO A 1 92 ? -17.508 6.372 17.421 1.00 88.06 92 PRO A N 1
ATOM 694 C CA . PRO A 1 92 ? -17.767 7.038 18.696 1.00 88.06 92 PRO A CA 1
ATOM 695 C C . PRO A 1 92 ? -17.763 6.068 19.888 1.00 88.06 92 PRO A C 1
ATOM 697 O O . PRO A 1 92 ? -17.544 6.488 21.019 1.00 88.06 92 PRO A O 1
ATOM 700 N N . GLU A 1 93 ? -17.990 4.777 19.629 1.00 87.75 93 GLU A N 1
ATOM 701 C CA . GLU A 1 93 ? -17.986 3.695 20.619 1.00 87.75 93 GLU A CA 1
ATOM 702 C C . GLU A 1 93 ? -16.596 3.067 20.812 1.00 87.75 93 GLU A C 1
ATOM 704 O O . GLU A 1 93 ? -16.447 2.113 21.578 1.00 87.75 93 GLU A O 1
ATOM 709 N N . ALA A 1 94 ? -15.567 3.576 20.125 1.00 88.06 94 ALA A N 1
ATOM 710 C CA . ALA A 1 94 ? -14.234 3.008 20.215 1.00 88.06 94 ALA A CA 1
ATOM 711 C C . ALA A 1 94 ? -13.678 3.092 21.640 1.00 88.06 94 ALA A C 1
ATOM 713 O O . ALA A 1 94 ? -13.720 4.133 22.297 1.00 88.06 94 ALA A O 1
ATOM 714 N N . ARG A 1 95 ? -13.089 1.983 22.103 1.00 88.50 95 ARG A N 1
ATOM 715 C CA . ARG A 1 95 ? -12.508 1.880 23.455 1.00 88.50 95 ARG A CA 1
ATOM 716 C 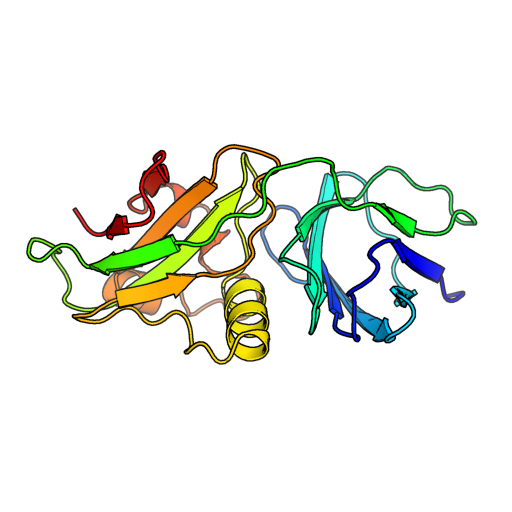C . ARG A 1 95 ? -11.373 2.870 23.704 1.00 88.50 95 ARG A C 1
ATOM 718 O O . ARG A 1 95 ? -11.125 3.247 24.845 1.00 88.50 95 ARG A O 1
ATOM 725 N N . GLU A 1 96 ? -10.671 3.257 22.646 1.00 90.38 96 GLU A N 1
ATOM 726 C CA . GLU A 1 96 ? -9.627 4.273 22.686 1.00 90.38 96 GLU A CA 1
ATOM 727 C C . GLU A 1 96 ? -9.989 5.420 21.754 1.00 90.38 96 GLU A C 1
ATOM 729 O O . GLU A 1 96 ? -10.464 5.202 20.645 1.00 90.38 96 GLU A O 1
ATOM 734 N N . SER A 1 97 ? -9.698 6.648 22.183 1.00 90.00 97 SER A N 1
ATOM 735 C CA . SER A 1 97 ? -9.970 7.865 21.412 1.00 90.00 97 SER A CA 1
ATOM 736 C C . SER A 1 97 ? -8.983 8.103 20.269 1.00 90.00 97 SER A C 1
ATOM 738 O O . SER A 1 97 ? -9.114 9.083 19.538 1.00 90.00 97 SER A O 1
ATOM 740 N N . LYS A 1 98 ? -7.962 7.254 20.131 1.00 92.94 98 LYS A N 1
ATOM 741 C CA . LYS A 1 98 ? -6.939 7.376 19.099 1.00 92.94 98 LYS A CA 1
ATOM 742 C C . LYS A 1 98 ? -6.268 6.043 18.791 1.00 92.94 98 LYS A C 1
ATOM 744 O O . LYS A 1 98 ? -6.166 5.171 19.650 1.00 92.94 98 LYS A O 1
ATOM 749 N N . GLY A 1 99 ? -5.737 5.930 17.584 1.00 93.19 99 GLY A N 1
ATOM 750 C CA . GLY A 1 99 ? -4.929 4.795 17.163 1.00 93.19 99 GLY A CA 1
ATOM 751 C C . GLY A 1 99 ? -4.330 5.005 15.782 1.00 93.19 99 GLY A C 1
ATOM 752 O O . GLY A 1 99 ? -4.394 6.094 15.208 1.00 93.19 99 GLY A O 1
ATOM 753 N N . PHE A 1 100 ? -3.745 3.947 15.244 1.00 94.06 100 PHE A N 1
ATOM 754 C CA . PHE A 1 100 ? -3.233 3.926 13.885 1.00 94.06 100 PHE A CA 1
ATOM 755 C C . PHE A 1 100 ? -4.163 3.138 12.980 1.00 94.06 100 PHE A C 1
ATOM 757 O O . PHE A 1 100 ? -4.749 2.135 13.387 1.00 94.06 100 PHE A O 1
ATOM 764 N N . VAL A 1 101 ? -4.267 3.578 11.731 1.00 93.62 101 VAL A N 1
ATOM 765 C CA . VAL A 1 101 ? -5.003 2.852 10.699 1.00 93.62 101 VAL A CA 1
ATOM 766 C C . VAL A 1 101 ? -4.047 2.395 9.618 1.00 93.62 101 VAL A C 1
ATOM 768 O O . VAL A 1 101 ? -3.254 3.174 9.097 1.00 93.62 101 VAL A O 1
ATOM 771 N N . SER A 1 102 ? -4.170 1.131 9.244 1.00 95.19 102 SER A N 1
ATOM 772 C CA . SER A 1 102 ? -3.667 0.648 7.968 1.00 95.19 102 SER A CA 1
ATOM 773 C C . SER A 1 102 ? -4.794 -0.006 7.173 1.00 95.19 102 SER A C 1
ATOM 775 O O . SER A 1 102 ? -5.959 0.012 7.575 1.00 95.19 102 SER A O 1
ATOM 777 N N . LEU A 1 103 ? -4.465 -0.566 6.018 1.00 96.69 103 LEU A N 1
ATOM 778 C CA . LEU A 1 103 ? -5.389 -1.339 5.208 1.00 96.69 103 LEU A CA 1
ATOM 779 C C . LEU A 1 103 ? -4.722 -2.605 4.678 1.00 96.69 103 LEU A C 1
ATOM 781 O O . LEU A 1 103 ? -3.502 -2.742 4.678 1.00 96.69 103 LEU A O 1
ATOM 785 N N . SER A 1 104 ? -5.544 -3.533 4.221 1.00 97.62 104 SER A N 1
ATOM 786 C CA . SER A 1 104 ? -5.148 -4.712 3.461 1.00 97.62 104 SER A CA 1
ATOM 787 C C . SER A 1 104 ? -5.871 -4.723 2.122 1.00 97.62 104 SER A C 1
ATOM 789 O O . SER A 1 104 ? -6.992 -4.222 2.027 1.00 97.62 104 SER A O 1
ATOM 791 N N . ILE A 1 105 ? -5.215 -5.268 1.101 1.00 97.81 105 ILE A N 1
ATOM 792 C CA . ILE A 1 105 ? -5.759 -5.503 -0.237 1.00 97.81 105 ILE A CA 1
ATOM 793 C C . ILE A 1 105 ? -5.643 -7.008 -0.476 1.00 97.81 105 ILE A C 1
ATOM 795 O O . ILE A 1 105 ? -4.553 -7.520 -0.733 1.00 97.81 105 ILE A O 1
ATOM 799 N N . GLY A 1 106 ? -6.751 -7.729 -0.304 1.00 96.81 106 GLY A N 1
ATOM 800 C CA . GLY A 1 106 ? -6.735 -9.188 -0.231 1.00 96.81 106 GLY A CA 1
ATOM 801 C C . GLY A 1 106 ? -5.938 -9.668 0.983 1.00 96.81 106 GLY A C 1
ATOM 802 O O . GLY A 1 106 ? -6.246 -9.314 2.120 1.00 96.81 106 GLY A O 1
ATOM 803 N N . ASP A 1 107 ? -4.903 -10.464 0.737 1.00 96.00 107 ASP A N 1
ATOM 804 C CA . ASP A 1 107 ? -4.002 -11.018 1.750 1.00 96.00 107 ASP A CA 1
ATOM 805 C C . ASP A 1 107 ? -2.771 -10.135 2.035 1.00 96.00 107 ASP A C 1
ATOM 807 O O . ASP A 1 107 ? -1.987 -10.441 2.934 1.00 96.00 107 ASP A O 1
ATOM 811 N N . ILE A 1 108 ? -2.591 -9.031 1.303 1.00 97.50 108 ILE A N 1
ATOM 812 C CA . ILE A 1 108 ? -1.456 -8.121 1.483 1.00 97.50 108 ILE A CA 1
ATOM 813 C C . ILE A 1 108 ? -1.844 -6.995 2.438 1.00 97.50 108 ILE A C 1
ATOM 815 O O . ILE A 1 108 ? -2.696 -6.164 2.126 1.00 97.50 108 ILE A O 1
ATOM 819 N N . VAL A 1 109 ? -1.171 -6.917 3.584 1.00 97.25 109 VAL A N 1
ATOM 820 C CA . VAL A 1 109 ? -1.244 -5.759 4.485 1.00 97.25 109 VAL A CA 1
ATOM 821 C C . VAL A 1 109 ? -0.394 -4.624 3.913 1.00 97.25 109 VAL A C 1
ATOM 823 O O . VAL A 1 109 ? 0.744 -4.831 3.504 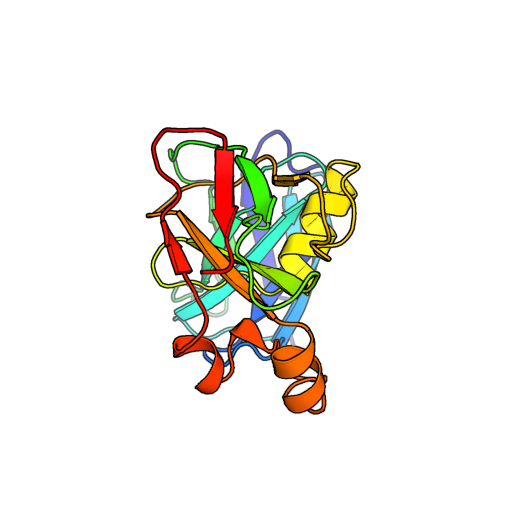1.00 97.25 109 VAL A O 1
ATOM 826 N N . VAL A 1 110 ? -0.905 -3.400 3.881 1.00 96.94 110 VAL A N 1
ATOM 827 C CA . VAL A 1 110 ? -0.095 -2.235 3.517 1.00 96.94 110 VAL A CA 1
ATOM 828 C C . VAL A 1 110 ? 0.736 -1.834 4.735 1.00 96.94 110 VAL A C 1
ATOM 830 O O . VAL A 1 110 ? 0.158 -1.575 5.790 1.00 96.94 110 VAL A O 1
ATOM 833 N N . PRO A 1 111 ? 2.073 -1.757 4.645 1.00 94.88 111 PRO A N 1
ATOM 834 C CA . PRO A 1 111 ? 2.862 -1.203 5.737 1.00 94.88 111 PRO A CA 1
ATOM 835 C C . PRO A 1 111 ? 2.440 0.245 6.034 1.00 94.88 111 PRO A C 1
ATOM 837 O O . PRO A 1 111 ? 2.204 1.042 5.120 1.00 94.88 111 PRO A O 1
ATOM 840 N N . LEU A 1 112 ? 2.372 0.625 7.306 1.00 93.00 112 LEU A N 1
ATOM 841 C CA . LEU A 1 112 ? 1.977 1.962 7.743 1.00 93.00 112 LEU A CA 1
ATOM 842 C C . LEU A 1 112 ? 2.857 3.045 7.109 1.00 93.00 112 LEU A C 1
ATOM 844 O O . LEU A 1 112 ? 2.366 4.106 6.720 1.00 93.00 112 LEU A O 1
ATOM 848 N N . ASN A 1 113 ? 4.162 2.791 6.975 1.00 92.50 113 ASN A N 1
ATOM 849 C CA . ASN A 1 113 ? 5.078 3.744 6.349 1.00 92.50 113 ASN A CA 1
ATOM 850 C C . ASN A 1 113 ? 4.791 3.944 4.849 1.00 92.50 113 ASN A C 1
ATOM 852 O O . ASN A 1 113 ? 4.895 5.075 4.370 1.00 92.50 113 ASN A O 1
ATOM 856 N N . VAL A 1 114 ? 4.379 2.889 4.136 1.00 95.94 114 VAL A N 1
ATOM 857 C CA . VAL A 1 114 ? 3.951 2.934 2.727 1.00 95.94 114 VAL A CA 1
ATOM 858 C C . VAL A 1 114 ? 2.692 3.768 2.598 1.00 95.94 114 VAL A C 1
ATOM 860 O O . VAL A 1 114 ? 2.666 4.727 1.827 1.00 95.94 114 VAL A O 1
ATOM 863 N N . LEU A 1 115 ? 1.663 3.451 3.388 1.00 96.12 115 LEU A N 1
ATOM 864 C CA . LEU A 1 115 ? 0.397 4.169 3.316 1.00 96.12 115 LEU A CA 1
ATOM 865 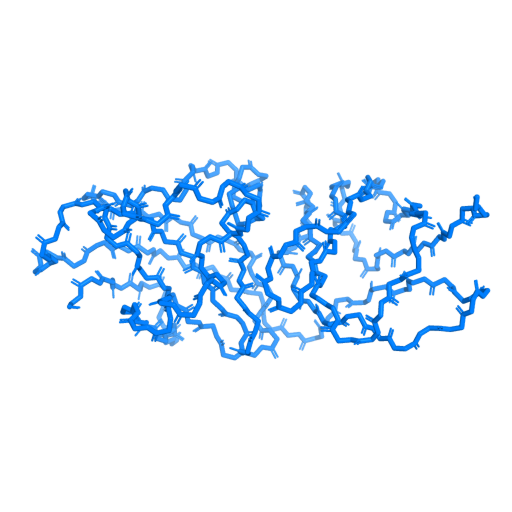C C . LEU A 1 115 ? 0.582 5.641 3.723 1.00 96.12 115 LEU A C 1
ATOM 867 O O . LEU A 1 115 ? 0.087 6.533 3.042 1.00 96.12 115 LEU A O 1
ATOM 871 N N . SER A 1 116 ? 1.380 5.925 4.755 1.00 94.62 116 SER A N 1
ATOM 872 C CA . SER A 1 116 ? 1.707 7.294 5.180 1.00 94.62 116 SER A CA 1
ATOM 873 C C . SER A 1 116 ? 2.461 8.069 4.094 1.00 94.62 116 SER A C 1
ATOM 875 O O . SER A 1 116 ? 2.195 9.247 3.850 1.00 94.62 116 SER A O 1
ATOM 877 N N . GLN A 1 117 ? 3.400 7.426 3.396 1.00 95.44 117 GLN A N 1
ATOM 878 C CA . GLN A 1 117 ? 4.079 8.034 2.254 1.00 95.44 117 GLN A CA 1
ATOM 879 C C . GLN A 1 117 ? 3.116 8.332 1.104 1.00 95.44 117 GLN A C 1
ATOM 881 O O . GLN A 1 117 ? 3.155 9.434 0.558 1.00 95.44 117 GLN A O 1
ATOM 886 N N . HIS A 1 118 ? 2.235 7.392 0.774 1.00 97.19 118 HIS A N 1
ATOM 887 C CA . HIS A 1 118 ? 1.212 7.579 -0.251 1.00 97.19 118 HIS A CA 1
ATOM 888 C C . HIS A 1 118 ? 0.285 8.754 0.071 1.00 97.19 118 HIS A C 1
ATOM 890 O O . HIS A 1 118 ? 0.118 9.650 -0.754 1.00 97.19 118 HIS A O 1
ATOM 896 N N . LEU A 1 119 ? -0.237 8.828 1.299 1.00 95.31 119 LEU A N 1
ATOM 897 C CA . LEU A 1 119 ? -1.101 9.935 1.712 1.00 95.31 119 LEU A CA 1
ATOM 898 C C . LEU A 1 119 ? -0.393 11.288 1.638 1.00 95.31 119 LEU A C 1
ATOM 900 O O . LEU A 1 119 ? -1.005 12.257 1.195 1.00 95.31 119 LEU A O 1
ATOM 904 N N . ARG A 1 120 ? 0.899 11.366 1.979 1.00 94.31 120 ARG A N 1
ATOM 905 C CA . ARG A 1 120 ? 1.678 12.606 1.816 1.00 94.31 120 ARG A CA 1
ATOM 906 C C . ARG A 1 120 ? 1.728 13.073 0.361 1.00 94.31 120 ARG A C 1
ATOM 908 O O . ARG A 1 120 ? 1.571 14.265 0.116 1.00 94.31 120 ARG A O 1
ATOM 915 N N . HIS A 1 121 ? 1.861 12.162 -0.606 1.00 95.12 121 HIS A N 1
ATOM 916 C CA . HIS A 1 121 ? 1.778 12.512 -2.032 1.00 95.12 121 HIS A CA 1
ATOM 917 C C . HIS A 1 121 ? 0.392 13.013 -2.460 1.00 95.12 121 HIS A C 1
ATOM 919 O O . HIS A 1 121 ? 0.269 13.629 -3.514 1.00 95.12 121 HIS A O 1
ATOM 925 N N . ARG A 1 122 ? -0.648 12.779 -1.655 1.00 95.25 122 ARG A N 1
ATOM 926 C CA . ARG A 1 122 ? -2.024 13.247 -1.884 1.00 95.25 122 ARG A CA 1
ATOM 927 C C . ARG A 1 122 ? -2.420 14.435 -1.005 1.00 95.25 122 ARG A C 1
ATOM 929 O O . ARG A 1 122 ? -3.603 14.746 -0.905 1.00 95.25 122 ARG A O 1
ATOM 936 N N . GLY A 1 123 ? -1.450 15.084 -0.353 1.00 92.00 123 GLY A N 1
ATOM 937 C CA . GLY A 1 123 ? -1.698 16.193 0.579 1.00 92.00 123 GLY A CA 1
ATOM 938 C C . GLY A 1 123 ? -2.393 15.769 1.879 1.00 92.00 123 GLY A C 1
ATOM 939 O O . GLY A 1 123 ? -2.904 16.612 2.614 1.00 92.00 123 GLY A O 1
ATOM 940 N N . GLY A 1 124 ? -2.441 14.466 2.157 1.00 87.94 124 GLY A N 1
ATOM 941 C CA . GLY A 1 124 ? -3.024 13.887 3.358 1.00 87.94 124 GLY A CA 1
ATOM 942 C C . GLY A 1 124 ? -2.103 13.970 4.575 1.00 87.94 124 GLY A C 1
ATOM 943 O O . GLY A 1 124 ? -0.917 14.299 4.488 1.00 87.94 124 GLY A O 1
ATOM 944 N N . ARG A 1 125 ? -2.672 13.648 5.738 1.00 81.75 125 ARG A N 1
ATOM 945 C CA . ARG A 1 125 ? -1.959 13.584 7.021 1.00 81.75 125 ARG A CA 1
ATOM 946 C C . ARG A 1 125 ? -1.473 12.156 7.312 1.00 81.75 125 ARG A C 1
ATOM 948 O O . ARG A 1 125 ? -1.993 11.210 6.719 1.00 81.75 125 ARG A O 1
ATOM 955 N N . PRO A 1 126 ? -0.493 11.981 8.220 1.00 73.88 126 PRO A N 1
ATOM 956 C CA . PRO A 1 126 ? -0.120 10.663 8.727 1.00 73.88 126 PRO A CA 1
ATOM 957 C C . PRO A 1 126 ? -1.330 9.910 9.297 1.00 73.88 126 PRO A C 1
ATOM 959 O O . PRO A 1 126 ? -2.276 10.526 9.780 1.00 73.88 126 PRO A O 1
ATOM 962 N N . LEU A 1 127 ? -1.260 8.579 9.275 1.00 77.50 127 LEU A N 1
ATOM 963 C CA . LEU A 1 127 ? -2.329 7.623 9.615 1.00 77.50 127 LEU A CA 1
ATOM 964 C C . LEU A 1 127 ? -2.620 7.495 11.115 1.00 77.50 127 LEU A C 1
ATOM 966 O O . LEU A 1 127 ? -2.821 6.401 11.641 1.00 77.50 127 LEU A O 1
ATOM 970 N N . PHE A 1 128 ? -2.599 8.619 11.812 1.00 82.81 128 PHE A N 1
ATOM 971 C CA . PHE A 1 128 ? -3.012 8.709 13.193 1.00 82.81 128 PHE A CA 1
ATOM 972 C C . PHE A 1 128 ? -4.466 9.148 13.219 1.00 82.81 128 PHE A C 1
ATOM 974 O O . PHE A 1 128 ? -4.796 10.273 12.835 1.00 82.81 128 PHE A O 1
ATOM 981 N N . LEU A 1 129 ? -5.325 8.233 13.636 1.00 82.94 129 LEU A N 1
ATOM 982 C CA . LEU A 1 129 ? -6.754 8.431 13.651 1.00 82.94 129 LEU A CA 1
ATOM 983 C C . LEU A 1 129 ? -7.170 8.782 15.080 1.00 82.94 129 LEU A C 1
ATOM 985 O O . LEU A 1 129 ? -7.060 7.962 15.983 1.00 82.94 129 LEU A O 1
ATOM 989 N N . ALA A 1 130 ? -7.570 10.035 15.270 1.00 81.50 130 ALA A N 1
ATOM 990 C CA . ALA A 1 130 ? -8.211 10.583 16.467 1.00 81.50 130 ALA A CA 1
ATOM 991 C C . ALA A 1 130 ? -9.657 10.971 16.084 1.00 81.50 130 ALA A C 1
ATOM 993 O O . ALA A 1 130 ? -10.026 10.730 14.929 1.00 81.50 130 ALA A O 1
ATOM 994 N N . PRO A 1 131 ? -10.493 11.567 16.960 1.00 75.62 131 PRO A N 1
ATOM 995 C CA . PRO A 1 131 ? -11.837 11.974 16.556 1.00 75.62 131 PRO A CA 1
ATOM 996 C C . PRO A 1 131 ? -11.779 12.838 15.286 1.00 75.62 131 PRO A C 1
ATOM 998 O O . PRO A 1 131 ? -11.063 13.841 15.245 1.00 75.62 131 PRO A O 1
ATOM 1001 N N . GLY A 1 132 ? -12.481 12.402 14.236 1.00 80.75 132 GLY A N 1
ATOM 1002 C CA . GLY A 1 132 ? -12.414 12.986 12.897 1.00 80.75 132 GLY A CA 1
ATOM 1003 C C . GLY A 1 132 ? -12.326 11.935 11.789 1.00 80.75 132 GLY A C 1
ATOM 1004 O O . GLY A 1 132 ? -12.494 10.739 12.028 1.00 80.75 132 GLY A O 1
ATOM 1005 N N . GLU A 1 133 ? -12.061 12.407 10.570 1.00 88.31 133 GLU A N 1
ATOM 1006 C CA . GLU A 1 133 ? -11.954 11.573 9.373 1.00 88.31 133 GLU A CA 1
ATOM 1007 C C . GLU A 1 133 ? -10.587 11.730 8.700 1.00 88.31 133 GLU A C 1
ATOM 1009 O O . GLU A 1 133 ? -10.025 12.828 8.625 1.00 88.31 133 GLU A O 1
ATOM 1014 N N . ILE A 1 134 ? -10.065 10.630 8.163 1.00 90.31 134 ILE A N 1
ATOM 1015 C CA . ILE A 1 134 ? -8.886 10.602 7.299 1.00 90.31 134 ILE A CA 1
ATOM 1016 C C . ILE A 1 134 ? -9.326 10.205 5.895 1.00 90.31 134 ILE A C 1
ATOM 1018 O O . ILE A 1 134 ? -9.881 9.128 5.690 1.00 90.31 134 ILE A O 1
ATOM 1022 N N . ALA A 1 135 ? -9.013 11.045 4.911 1.00 93.19 135 ALA A N 1
ATOM 1023 C CA . ALA A 1 135 ? -9.194 10.696 3.510 1.00 93.19 135 ALA A CA 1
ATOM 1024 C C . ALA A 1 135 ? -8.042 9.794 3.032 1.00 93.19 135 ALA A C 1
ATOM 1026 O O . ALA A 1 135 ? -6.898 10.237 2.912 1.00 93.19 135 ALA A O 1
ATOM 1027 N N . VAL A 1 136 ? -8.354 8.541 2.718 1.00 94.88 136 VAL A N 1
ATOM 1028 C CA . VAL A 1 136 ? -7.463 7.562 2.094 1.00 94.88 136 VAL A CA 1
ATOM 1029 C C . VAL A 1 136 ? -7.782 7.494 0.608 1.00 94.88 136 VAL A C 1
ATOM 1031 O O . VAL A 1 136 ? -8.783 6.912 0.207 1.00 94.88 136 VAL A O 1
ATOM 1034 N N . ARG A 1 137 ? -6.955 8.133 -0.218 1.00 95.38 137 ARG A N 1
ATOM 1035 C CA . ARG A 1 137 ? -7.244 8.341 -1.645 1.00 95.38 137 ARG A CA 1
ATOM 1036 C C . ARG A 1 137 ? -6.468 7.396 -2.545 1.00 95.38 137 ARG A C 1
ATOM 1038 O O . ARG A 1 137 ? -5.382 6.955 -2.184 1.00 95.38 137 ARG A O 1
ATOM 1045 N N . ASP A 1 138 ? -6.993 7.183 -3.744 1.00 96.75 138 ASP A N 1
ATOM 1046 C CA . ASP A 1 138 ? -6.286 6.587 -4.880 1.00 96.75 138 ASP A CA 1
ATOM 1047 C C . ASP A 1 138 ? -5.623 5.237 -4.568 1.00 96.75 138 ASP A C 1
ATOM 1049 O O . ASP A 1 138 ? -4.409 5.084 -4.702 1.00 96.75 138 ASP A O 1
ATOM 1053 N N . ILE A 1 139 ? -6.411 4.258 -4.130 1.00 97.38 139 ILE A N 1
ATOM 1054 C CA . ILE A 1 139 ? -5.965 2.887 -3.856 1.00 97.38 139 ILE A CA 1
ATOM 1055 C C . ILE A 1 139 ? -6.396 1.977 -5.006 1.00 97.38 139 ILE A C 1
ATOM 1057 O O . ILE A 1 139 ? -7.580 1.944 -5.342 1.00 97.38 139 ILE A O 1
ATOM 1061 N N . VAL A 1 140 ? -5.470 1.211 -5.590 1.00 97.88 140 VAL A N 1
ATOM 1062 C CA . VAL A 1 140 ? -5.819 0.160 -6.560 1.00 97.88 140 VAL A CA 1
ATOM 1063 C C . VAL A 1 140 ? -6.458 -1.013 -5.816 1.00 97.88 140 VAL A C 1
ATOM 1065 O O . VAL A 1 140 ? -5.775 -1.763 -5.121 1.00 97.88 140 VAL A O 1
ATOM 1068 N N . ALA A 1 141 ? -7.768 -1.199 -5.963 1.00 96.88 141 ALA A N 1
ATOM 1069 C CA . ALA A 1 141 ? -8.517 -2.277 -5.321 1.00 96.88 141 ALA A CA 1
ATOM 1070 C C . ALA A 1 141 ? -8.448 -3.573 -6.151 1.00 96.88 141 ALA A C 1
ATOM 1072 O O . ALA A 1 141 ? -9.455 -4.044 -6.675 1.00 96.88 141 ALA A O 1
ATOM 1073 N N . SER A 1 142 ? -7.246 -4.145 -6.293 1.00 96.69 142 SER A N 1
ATOM 1074 C CA . SER A 1 142 ? -7.010 -5.413 -7.014 1.00 96.69 142 SER A CA 1
ATOM 1075 C C . SER A 1 142 ? -7.604 -6.647 -6.316 1.00 96.69 142 SER A C 1
ATOM 1077 O O . SER A 1 142 ? -7.709 -7.708 -6.924 1.00 96.69 142 SER A O 1
ATOM 1079 N N . ALA A 1 143 ? -8.010 -6.499 -5.055 1.00 97.00 143 ALA A N 1
ATOM 1080 C CA . ALA A 1 143 ? -8.764 -7.458 -4.253 1.00 97.00 143 ALA A CA 1
ATOM 1081 C C . ALA A 1 143 ? -9.602 -6.699 -3.198 1.00 97.00 143 ALA A C 1
ATOM 1083 O O . ALA A 1 143 ? -9.610 -5.464 -3.176 1.00 97.00 143 ALA A O 1
ATOM 1084 N N . GLN A 1 144 ? -10.301 -7.420 -2.310 1.00 97.12 144 GLN A N 1
ATOM 1085 C CA . GLN A 1 144 ? -11.081 -6.812 -1.223 1.00 97.12 144 GLN A CA 1
ATOM 1086 C C . GLN A 1 144 ? -10.199 -5.897 -0.360 1.00 97.12 144 GLN A C 1
ATOM 1088 O O . GLN A 1 144 ? -9.199 -6.342 0.203 1.00 97.12 144 GLN A O 1
ATOM 1093 N N . VAL A 1 145 ? -10.602 -4.633 -0.216 1.00 97.44 145 VAL A N 1
ATOM 1094 C CA . VAL A 1 145 ? -9.946 -3.682 0.688 1.00 97.44 145 VAL A CA 1
ATOM 1095 C C . VAL A 1 145 ? -10.555 -3.818 2.080 1.00 97.44 145 VAL A C 1
ATOM 1097 O O . VAL A 1 145 ? -11.779 -3.804 2.215 1.00 97.44 145 VAL A O 1
ATOM 1100 N N . SER A 1 146 ? -9.725 -3.941 3.114 1.00 97.12 146 SER A N 1
ATOM 1101 C CA . SER A 1 146 ? -10.169 -3.920 4.516 1.00 97.12 146 SER A CA 1
ATOM 1102 C C . SER A 1 146 ? -9.276 -3.016 5.349 1.00 97.12 146 SER A C 1
ATOM 1104 O O . SER A 1 146 ? -8.056 -3.096 5.235 1.00 97.12 146 SER A O 1
ATOM 1106 N N . PHE A 1 147 ? -9.863 -2.192 6.208 1.00 95.88 147 PHE A N 1
ATOM 1107 C CA . PHE A 1 147 ? -9.142 -1.324 7.134 1.00 95.88 147 PHE A CA 1
ATOM 1108 C C . PHE A 1 147 ? -8.824 -2.063 8.427 1.00 95.88 147 PHE A C 1
ATOM 1110 O O . PHE A 1 147 ? -9.635 -2.854 8.903 1.00 95.88 147 PHE A O 1
ATOM 1117 N N . ILE A 1 148 ? -7.641 -1.807 8.978 1.00 95.50 148 ILE A N 1
ATOM 1118 C CA . ILE A 1 148 ? -7.133 -2.418 10.205 1.00 95.50 148 ILE A CA 1
ATOM 1119 C C . ILE A 1 148 ? -6.871 -1.289 11.195 1.00 95.50 148 ILE A C 1
ATOM 1121 O O . ILE A 1 148 ? -6.094 -0.380 10.894 1.00 95.50 148 ILE A O 1
ATOM 1125 N N . PHE A 1 149 ? -7.504 -1.345 12.363 1.00 94.44 149 PHE A N 1
ATOM 1126 C CA . PHE A 1 149 ? -7.297 -0.359 13.421 1.00 94.44 149 PHE A CA 1
ATOM 1127 C C . PHE A 1 149 ? -6.412 -0.936 14.519 1.00 94.44 149 PHE A C 1
ATOM 1129 O O . PHE A 1 149 ? -6.724 -1.977 15.091 1.00 94.44 149 PHE A O 1
ATOM 1136 N N . ALA A 1 150 ? -5.314 -0.250 14.819 1.00 94.19 150 ALA A N 1
ATOM 1137 C CA . ALA A 1 150 ? -4.438 -0.557 15.938 1.00 94.19 150 ALA A CA 1
ATOM 1138 C C . ALA A 1 150 ? -4.643 0.500 17.035 1.00 94.19 150 ALA A C 1
ATOM 1140 O O . ALA A 1 150 ? -4.213 1.644 16.851 1.00 94.19 150 ALA A O 1
ATOM 1141 N N . PRO A 1 151 ? -5.279 0.148 18.168 1.00 93.75 151 PRO A N 1
ATOM 1142 C CA . PRO A 1 151 ? -5.414 1.058 19.300 1.00 93.75 151 PRO A CA 1
ATOM 1143 C C . PRO A 1 151 ? -4.045 1.543 19.795 1.00 93.75 151 PRO A C 1
ATOM 1145 O O . PRO A 1 151 ? -3.048 0.819 19.682 1.00 93.75 151 PRO A O 1
ATOM 1148 N N . MET A 1 152 ? -3.976 2.754 20.354 1.00 92.44 152 MET A N 1
ATOM 1149 C CA . MET A 1 152 ? -2.706 3.328 20.805 1.00 92.44 152 MET A CA 1
ATOM 1150 C C . MET A 1 152 ? -2.027 2.427 21.843 1.00 92.44 152 MET A C 1
ATOM 1152 O O . MET A 1 152 ? -0.846 2.119 21.678 1.00 92.44 152 MET A O 1
ATOM 1156 N N . SER A 1 153 ? -2.766 1.925 22.837 1.00 93.69 153 SER A N 1
ATOM 1157 C CA . SER A 1 153 ? -2.206 1.032 23.863 1.00 93.69 153 SER A CA 1
ATOM 1158 C C . SER A 1 153 ? -1.603 -0.244 23.265 1.00 93.69 153 SER A C 1
ATOM 1160 O O . SER A 1 153 ? -0.545 -0.715 23.689 1.00 93.69 153 SER A O 1
ATOM 1162 N N . TRP A 1 154 ? -2.230 -0.787 22.216 1.00 93.38 154 TRP A N 1
ATOM 1163 C CA . TRP A 1 154 ? -1.702 -1.933 21.486 1.00 93.38 154 TRP A CA 1
ATOM 1164 C C . TRP A 1 154 ? -0.402 -1.563 20.772 1.00 93.38 154 TRP A C 1
ATOM 1166 O O . TRP A 1 154 ? 0.580 -2.303 20.870 1.00 93.38 154 TRP A O 1
ATOM 1176 N N . THR A 1 155 ? -0.359 -0.410 20.097 1.00 91.50 155 THR A N 1
ATOM 1177 C CA . THR A 1 155 ? 0.855 0.031 19.400 1.00 91.50 155 THR A CA 1
ATOM 1178 C C . THR A 1 155 ? 2.002 0.322 20.357 1.00 91.50 155 THR A C 1
ATOM 1180 O O . THR A 1 155 ? 3.115 -0.092 20.073 1.00 91.50 155 THR A O 1
ATOM 1183 N N . GLU A 1 156 ? 1.766 0.922 21.521 1.00 90.88 156 GLU A N 1
ATOM 1184 C CA . GLU A 1 156 ? 2.809 1.175 22.529 1.00 90.88 156 GLU A CA 1
ATOM 1185 C C . GLU A 1 156 ? 3.449 -0.127 23.037 1.00 90.88 156 GLU A C 1
ATOM 1187 O O . GLU A 1 156 ? 4.665 -0.199 23.238 1.00 90.88 156 GLU A O 1
ATOM 1192 N N . ASN A 1 157 ? 2.651 -1.190 23.160 1.00 90.75 157 ASN A N 1
ATOM 1193 C CA . ASN A 1 157 ? 3.137 -2.510 23.554 1.00 90.75 157 ASN A CA 1
ATOM 1194 C C . ASN A 1 157 ? 3.987 -3.194 22.468 1.00 90.75 157 ASN A C 1
ATOM 1196 O O . ASN A 1 157 ? 4.898 -3.954 22.802 1.00 90.75 157 ASN A O 1
ATOM 1200 N N . HIS A 1 158 ? 3.733 -2.904 21.188 1.00 88.69 158 HIS A N 1
ATOM 1201 C CA . HIS A 1 158 ? 4.338 -3.613 20.052 1.00 88.69 158 HIS A CA 1
ATOM 1202 C C . HIS A 1 158 ? 5.321 -2.775 19.215 1.00 88.69 158 HIS A C 1
ATOM 1204 O O . HIS A 1 158 ? 6.110 -3.335 18.456 1.00 88.69 158 HIS A O 1
ATOM 1210 N N . ALA A 1 159 ? 5.366 -1.453 19.396 1.00 81.44 159 ALA A N 1
ATOM 1211 C CA . ALA A 1 159 ? 6.242 -0.530 18.666 1.00 81.44 159 ALA A CA 1
ATOM 1212 C C . ALA A 1 159 ? 7.734 -0.683 19.015 1.00 81.44 159 ALA A C 1
ATOM 1214 O O . ALA A 1 159 ? 8.585 -0.037 18.407 1.00 81.44 159 ALA A O 1
ATOM 1215 N N . LYS A 1 160 ? 8.074 -1.554 19.974 1.00 76.00 160 LYS A N 1
ATOM 1216 C CA . LYS A 1 160 ? 9.458 -1.817 20.397 1.00 76.00 160 LYS A CA 1
ATOM 1217 C C . LYS A 1 160 ? 10.313 -2.451 19.289 1.00 76.00 160 LYS A C 1
ATOM 1219 O O . LYS A 1 160 ? 11.533 -2.321 19.325 1.00 76.00 160 LYS A O 1
ATOM 1224 N N . ASN A 1 161 ? 9.692 -3.075 18.284 1.00 64.62 161 ASN A N 1
ATOM 1225 C CA . ASN A 1 161 ? 10.373 -3.647 17.120 1.00 64.62 161 ASN A CA 1
ATOM 1226 C C . ASN A 1 161 ? 10.310 -2.702 15.911 1.00 64.62 161 ASN A C 1
ATOM 1228 O O . ASN A 1 161 ? 9.536 -2.910 14.986 1.00 64.62 161 ASN A O 1
ATOM 1232 N N . ILE A 1 162 ? 11.164 -1.677 15.892 1.00 68.00 162 ILE A N 1
ATOM 1233 C CA . ILE A 1 162 ? 11.198 -0.644 14.834 1.00 68.00 162 ILE A CA 1
ATOM 1234 C C . ILE A 1 162 ? 11.536 -1.162 13.422 1.00 68.00 162 ILE A C 1
ATOM 1236 O O . ILE A 1 162 ? 11.434 -0.418 12.448 1.00 68.00 162 ILE A O 1
ATOM 1240 N N . THR A 1 163 ? 12.002 -2.407 13.296 1.00 78.25 163 THR A N 1
ATOM 1241 C CA . THR A 1 163 ? 12.463 -2.996 12.029 1.00 78.25 163 THR A CA 1
ATOM 1242 C C . THR A 1 163 ? 11.355 -3.672 11.225 1.00 78.25 163 THR A C 1
ATOM 1244 O O . THR A 1 163 ? 11.523 -3.866 10.019 1.00 78.25 163 THR A O 1
ATOM 1247 N N . ILE A 1 164 ? 10.246 -4.026 11.875 1.00 83.56 164 ILE A N 1
ATOM 1248 C CA . ILE A 1 164 ? 9.097 -4.704 11.277 1.00 83.56 164 ILE A CA 1
ATOM 1249 C C . ILE A 1 164 ? 7.886 -3.798 11.461 1.00 83.56 164 ILE A C 1
ATOM 1251 O O . ILE A 1 164 ? 7.656 -3.270 12.548 1.00 83.56 164 ILE A O 1
ATOM 1255 N N . ASP A 1 165 ? 7.110 -3.609 10.398 1.00 88.69 165 ASP A N 1
ATOM 1256 C CA . ASP A 1 165 ? 5.844 -2.900 10.522 1.00 88.69 165 ASP A CA 1
ATOM 1257 C C . ASP A 1 165 ? 4.916 -3.677 11.464 1.00 88.69 165 ASP A C 1
ATOM 1259 O O . ASP A 1 165 ? 4.667 -4.867 11.272 1.00 88.69 165 ASP A O 1
ATOM 1263 N N . TYR A 1 166 ? 4.406 -3.030 12.508 1.00 89.31 166 TYR A N 1
ATOM 1264 C CA . TYR A 1 166 ? 3.622 -3.734 13.517 1.00 89.31 166 TYR A CA 1
ATOM 1265 C C . TYR A 1 166 ? 2.276 -4.245 12.983 1.00 89.31 166 TYR A C 1
ATOM 1267 O O . TYR A 1 166 ? 1.659 -5.069 13.640 1.00 89.31 166 TYR A O 1
ATOM 1275 N N . PHE A 1 167 ? 1.812 -3.869 11.789 1.00 92.12 167 PHE A N 1
ATOM 1276 C CA . PHE A 1 167 ? 0.657 -4.547 11.184 1.00 92.12 167 PHE A CA 1
ATOM 1277 C C . PHE A 1 167 ? 0.992 -5.926 10.591 1.00 92.12 167 PHE A C 1
ATOM 1279 O O . PHE A 1 167 ? 0.079 -6.653 10.203 1.00 92.12 167 PHE A O 1
ATOM 1286 N N . TYR A 1 168 ? 2.272 -6.305 10.543 1.00 91.69 168 TYR A N 1
ATOM 1287 C CA . TYR A 1 168 ? 2.739 -7.607 10.062 1.00 91.69 168 TYR A CA 1
ATOM 1288 C C . TYR A 1 168 ? 3.111 -8.597 11.171 1.00 91.69 168 TYR A C 1
ATOM 1290 O O . TYR A 1 168 ? 3.303 -9.781 10.891 1.00 91.69 168 TYR A O 1
ATOM 1298 N N . ILE A 1 169 ? 3.208 -8.162 12.431 1.00 91.44 169 ILE A N 1
ATOM 1299 C CA . ILE A 1 169 ? 3.479 -9.112 13.517 1.00 91.44 169 ILE A CA 1
ATOM 1300 C C . ILE A 1 169 ? 2.264 -10.029 13.736 1.00 91.44 169 ILE A C 1
ATOM 1302 O O . ILE A 1 169 ? 1.128 -9.586 13.563 1.00 91.44 169 ILE A O 1
ATOM 1306 N N . PRO A 1 170 ? 2.450 -11.281 14.197 1.00 91.12 170 PRO A N 1
ATOM 1307 C CA . PRO A 1 170 ? 1.337 -12.218 14.374 1.00 91.12 170 PRO A CA 1
ATOM 1308 C C . PRO A 1 170 ? 0.194 -11.687 15.252 1.00 91.12 170 PRO A C 1
ATOM 1310 O O . PRO A 1 170 ? -0.974 -11.957 14.977 1.00 91.12 170 PRO A O 1
ATOM 1313 N N . ALA A 1 171 ? 0.512 -10.886 16.275 1.00 92.38 171 ALA A N 1
ATOM 1314 C CA . ALA A 1 171 ? -0.479 -10.271 17.158 1.00 92.38 171 ALA A CA 1
ATOM 1315 C C . ALA A 1 171 ? -1.446 -9.318 16.425 1.00 92.38 171 ALA A C 1
ATOM 1317 O O . ALA A 1 171 ? -2.569 -9.119 16.886 1.00 92.38 171 ALA A O 1
ATOM 1318 N N . ALA A 1 172 ? -1.054 -8.763 15.272 1.00 93.31 172 ALA A N 1
ATOM 1319 C CA . ALA A 1 172 ? -1.900 -7.883 14.468 1.00 93.31 172 ALA A CA 1
ATOM 1320 C C . ALA A 1 172 ? -3.099 -8.614 13.837 1.00 93.31 172 ALA A C 1
ATOM 1322 O O . ALA A 1 172 ? -4.070 -7.979 13.428 1.00 93.31 172 ALA A O 1
ATOM 1323 N N . ASN A 1 173 ? -3.079 -9.951 13.785 1.00 92.88 173 ASN A N 1
ATOM 1324 C CA . ASN A 1 173 ? -4.210 -10.746 13.300 1.00 92.88 173 ASN A CA 1
ATOM 1325 C C . ASN A 1 173 ? -5.446 -10.642 14.203 1.00 92.88 173 ASN A C 1
ATOM 1327 O O . ASN A 1 173 ? -6.552 -10.883 13.732 1.00 92.88 173 ASN A O 1
ATOM 1331 N N . ALA A 1 174 ? -5.265 -10.261 15.471 1.00 94.19 174 ALA A N 1
ATOM 1332 C CA . ALA A 1 174 ? -6.357 -10.044 16.416 1.00 94.19 174 ALA A CA 1
ATOM 1333 C C . ALA A 1 174 ? -6.923 -8.611 16.380 1.00 94.19 174 ALA A C 1
ATOM 1335 O O . ALA A 1 174 ? -7.880 -8.322 17.096 1.00 94.19 174 ALA A O 1
ATOM 1336 N N . LEU A 1 175 ? -6.330 -7.702 15.595 1.00 94.25 175 LEU A N 1
ATOM 1337 C CA . LEU A 1 175 ? -6.800 -6.320 15.508 1.00 94.25 175 LEU A CA 1
ATOM 1338 C C . LEU A 1 175 ? -8.153 -6.229 14.784 1.00 94.25 175 LEU A C 1
ATOM 1340 O O . LEU A 1 175 ? -8.380 -6.989 13.837 1.00 94.25 175 LEU A O 1
ATOM 1344 N N . PRO A 1 176 ? -9.024 -5.272 15.163 1.00 92.69 176 PRO A N 1
ATOM 1345 C CA . PRO A 1 176 ? -10.274 -5.016 14.460 1.00 92.69 176 PRO A CA 1
ATOM 1346 C C . PRO A 1 176 ? -10.052 -4.758 12.968 1.00 92.69 176 PRO A C 1
ATOM 1348 O O . PRO A 1 176 ? -9.212 -3.938 12.577 1.00 92.69 176 PRO A O 1
ATOM 1351 N N . ARG A 1 177 ? -10.842 -5.446 12.137 1.00 94.62 177 ARG A N 1
ATOM 1352 C CA . ARG A 1 177 ? -10.843 -5.296 10.681 1.00 94.62 177 ARG A CA 1
ATOM 1353 C C . ARG A 1 177 ? -12.235 -4.965 10.182 1.00 94.62 177 ARG A C 1
ATOM 1355 O O . ARG A 1 177 ? -13.200 -5.620 10.563 1.00 94.62 177 ARG A O 1
ATOM 1362 N N . VAL A 1 178 ? -12.319 -3.986 9.291 1.00 94.81 178 VAL A N 1
ATOM 1363 C CA . VAL A 1 178 ? -13.575 -3.575 8.660 1.00 94.81 178 VAL A CA 1
ATOM 1364 C C . VAL A 1 178 ? -13.395 -3.636 7.153 1.00 94.81 178 VAL A C 1
ATOM 1366 O O . VAL A 1 178 ? -12.559 -2.926 6.591 1.00 94.81 178 VAL A O 1
ATOM 1369 N N . ALA A 1 179 ? -14.154 -4.511 6.495 1.00 95.00 179 ALA A N 1
ATOM 1370 C CA . ALA A 1 179 ? -14.176 -4.568 5.041 1.00 95.00 179 ALA A CA 1
ATOM 1371 C C . ALA A 1 179 ? -14.729 -3.246 4.496 1.00 95.00 179 ALA A C 1
ATOM 1373 O O . ALA A 1 179 ? -15.777 -2.772 4.933 1.00 95.00 179 ALA A O 1
ATOM 1374 N N . ALA A 1 180 ? -14.029 -2.649 3.536 1.00 91.81 180 ALA A N 1
ATOM 1375 C CA . ALA A 1 180 ? -14.533 -1.475 2.852 1.00 91.81 180 ALA A CA 1
ATOM 1376 C C . ALA A 1 180 ? -15.694 -1.904 1.943 1.00 91.81 180 ALA A C 1
ATOM 1378 O O . ALA A 1 180 ? -15.479 -2.603 0.945 1.00 91.81 180 ALA A O 1
ATOM 1379 N N . GLY A 1 181 ? -16.916 -1.505 2.306 1.00 84.94 181 GLY A N 1
ATOM 1380 C CA . GLY A 1 181 ? -18.119 -1.724 1.502 1.00 84.94 181 GLY A CA 1
ATOM 1381 C C . GLY A 1 181 ? -18.089 -0.941 0.187 1.00 84.94 181 GLY A C 1
ATOM 1382 O O . GLY A 1 181 ? -17.046 -0.426 -0.222 1.00 84.94 181 GLY A O 1
ATOM 1383 N N . SER A 1 182 ? -19.232 -0.826 -0.492 1.00 73.25 182 SER A N 1
ATOM 1384 C CA . SER A 1 182 ? -19.399 0.102 -1.625 1.00 73.25 182 SER A CA 1
ATOM 1385 C C . SER A 1 182 ? -19.253 1.562 -1.199 1.00 73.25 182 SER A C 1
ATOM 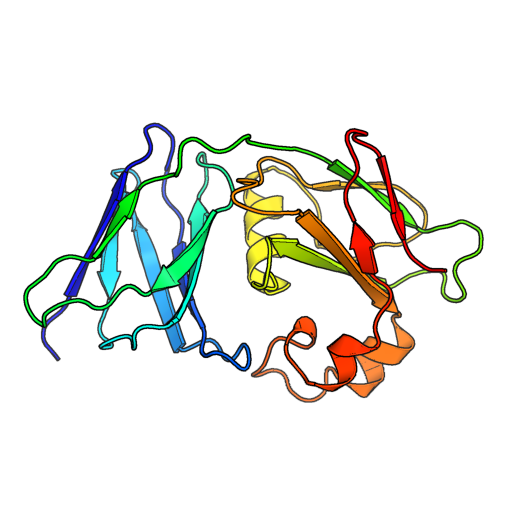1387 O O . SER A 1 182 ? -18.822 2.394 -1.997 1.00 73.25 182 SER A O 1
ATOM 1389 N N . ASP A 1 183 ? -19.569 1.845 0.061 1.00 70.25 183 ASP A N 1
ATOM 1390 C CA . ASP A 1 183 ? -19.634 3.196 0.588 1.00 70.25 183 ASP A CA 1
ATOM 1391 C C . ASP A 1 183 ? -18.241 3.777 0.822 1.00 70.25 183 ASP A C 1
ATOM 1393 O O . ASP A 1 183 ? -17.267 3.078 1.113 1.00 70.25 183 ASP A O 1
ATOM 1397 N N . PHE A 1 184 ? -18.151 5.095 0.664 1.00 76.25 184 PHE A N 1
ATOM 1398 C CA . PHE A 1 184 ? -16.907 5.834 0.835 1.00 76.25 184 PHE A CA 1
ATOM 1399 C C . PHE A 1 184 ? -16.540 6.019 2.309 1.00 76.25 184 PHE A C 1
ATOM 1401 O O . PHE A 1 184 ? -15.392 6.344 2.582 1.00 76.25 184 PHE A O 1
ATOM 1408 N N . LEU A 1 185 ? -17.472 5.820 3.246 1.00 83.62 185 LEU A N 1
ATOM 1409 C CA . LEU A 1 185 ? -17.239 5.974 4.680 1.00 83.62 185 LEU A CA 1
ATOM 1410 C C . LEU A 1 185 ? -16.940 4.619 5.328 1.00 83.62 185 LEU A C 1
ATOM 1412 O O . LEU A 1 185 ? -17.715 3.674 5.191 1.00 83.62 185 LEU A O 1
ATOM 1416 N N . VAL A 1 186 ? -15.835 4.541 6.066 1.00 81.75 186 VAL A N 1
ATOM 1417 C CA . VAL A 1 186 ? -15.465 3.369 6.863 1.00 81.75 186 VAL A CA 1
ATOM 1418 C C . VAL A 1 186 ? -15.259 3.785 8.311 1.00 81.75 186 VAL A C 1
ATOM 1420 O O . VAL A 1 186 ? -14.359 4.563 8.612 1.00 81.75 186 VAL A O 1
ATOM 1423 N N . THR A 1 187 ? -16.048 3.212 9.212 1.00 82.56 187 THR A N 1
ATOM 1424 C CA . THR A 1 187 ? -15.916 3.426 10.657 1.00 82.56 187 THR A CA 1
ATOM 1425 C C . THR A 1 187 ? -15.169 2.249 11.284 1.00 82.56 187 THR A C 1
ATOM 1427 O O . THR A 1 187 ? -15.558 1.101 11.073 1.00 82.56 187 THR A O 1
ATOM 1430 N N . VAL A 1 188 ? -14.106 2.507 12.052 1.00 82.12 188 VAL A N 1
ATOM 1431 C CA . VAL A 1 188 ? -13.289 1.471 12.723 1.00 82.12 188 VAL A CA 1
ATOM 1432 C C . VAL A 1 188 ? -13.312 1.606 14.250 1.00 82.12 188 VAL A C 1
ATOM 1434 O O . VAL A 1 188 ? -13.573 2.689 14.758 1.00 82.12 188 VAL A O 1
ATOM 1437 N N . GLY A 1 189 ? -12.987 0.537 14.992 1.00 71.81 189 GLY A N 1
ATOM 1438 C CA . GLY A 1 189 ? -12.698 0.621 16.436 1.00 71.81 189 GLY A CA 1
ATOM 1439 C C . GLY A 1 189 ? -13.681 -0.041 17.411 1.00 71.81 189 GLY A C 1
ATOM 1440 O O . GLY A 1 189 ? -13.615 0.290 18.590 1.00 71.81 189 GLY A O 1
ATOM 1441 N N . ASN A 1 190 ? -14.544 -0.958 16.963 1.00 59.50 190 ASN A N 1
ATOM 1442 C CA . ASN A 1 190 ? -15.438 -1.727 17.851 1.00 59.50 190 ASN A CA 1
ATOM 1443 C C . ASN A 1 190 ? -14.698 -2.777 18.700 1.00 59.50 190 ASN A C 1
ATOM 1445 O O . ASN A 1 190 ? -13.717 -3.363 18.184 1.00 59.50 190 ASN A O 1
#

Foldseek 3Di:
DDKAKAFEDDPFQQWDWKWWAALLFFTDDIWTQDHRRMTIDDDDDDFQIWIWRAGLTAFTDIDTDHDDDPRGHHYHYQDPADWDKAKEAEDPPFPAQKWFKWKAQVPRTDFQVRQQSNLVSVVWHRRIHGGGIGMRGGHRNPHWMKMFTDHPVNCVVQVPCVRGRSCSHPVVVPTWIGTDDPDRYHYTHD

Radius of gyration: 16.6 Å; chains: 1; bounding box: 46×31×41 Å

Secondary structure (DSSP, 8-state):
-PPEEEEEE-TT--SEEEEEE-TTSBEEEEEEEPTTSEEEE-SPPPTT-EEEEEESSSPBEEEEPPP--TT--EEEEPPS--EEEEEEEE-TT-SSS-EEEEEEETTEEPPHHHHHHHHHHTTPPPSEE-SSEEEEEEEE-SS-EEEEEEEHHHHHHHTT-TTB-TTSSGGGGGS-EEE--SSSEEEE--

Sequence (190 aa):
AKARTGRVFHPAVGGGNVTWYSADGRRLESAQLAADGSFSYKQRHAAGEVVSVVSAGAPLLMLRQPHLRDDEPFNIEYPSAPVRSFNVSLSPEARESKGFVSLSIGDIVVPLNVLSQHLRHRGGRPLFLAPGEIAVRDIVASAQVSFIFAPMSWTENHAKNITIDYFYIPAANALPRVAAGSDFLVTVGN